Protein AF-A0A7S0FTL3-F1 (afdb_monomer)

Organism: NCBI:txid265543

Foldseek 3Di:
DQPDVLLVLLVLLVVLLVVLVVLLVVLVVLLVVLVVVLVVVVCVVPVPDPDDDDDDDDDDPPPLVVLLVVLVVLSVVLVVLSVVLSVLCCQLSNHQDPVRDGDRPDPPPDFDPDLVSLVVNLVSLQVSLVSLQVLLVVLVVVLPPVPPDDPDDDDPPPVVSSVVSSSSSSNSSSVSSNVSSCSSVVSSVVSVVCVVVSVVVRVD

Solvent-accessible surface area (backbone atoms only — not comparable to full-atom values): 11736 Å² total; per-residue (Å²): 131,81,90,45,71,62,56,52,52,10,39,51,49,52,48,52,48,50,52,52,51,51,43,53,52,52,42,48,49,54,47,51,54,53,48,55,60,48,53,58,58,47,55,75,68,56,75,77,66,96,80,80,80,91,82,88,83,89,75,80,63,63,67,59,50,51,51,50,51,51,49,52,52,51,53,52,50,51,50,52,52,51,51,52,47,49,52,50,48,39,72,74,50,28,45,49,45,98,85,72,49,77,47,64,97,59,91,81,77,78,76,72,78,41,74,64,59,51,50,52,50,42,51,50,31,44,50,50,18,50,53,28,40,52,50,17,51,53,42,51,53,65,62,61,68,82,68,65,82,73,89,71,90,84,88,71,88,75,55,62,60,62,52,52,50,50,51,50,41,35,48,42,50,18,54,43,21,47,51,48,19,53,53,36,38,52,48,29,51,51,52,57,75,46,41,68,60,56,48,59,66,62,75,110

Nearest PDB structures (foldseek):
  6z0c-assembly1_A  TM=4.509E-01  e=7.232E-02  Escherichia coli
  5vju-assembly1_A  TM=4.901E-01  e=3.606E-01  synthetic construct
  8d9o-assembly1_A  TM=5.079E-01  e=5.388E-01  sy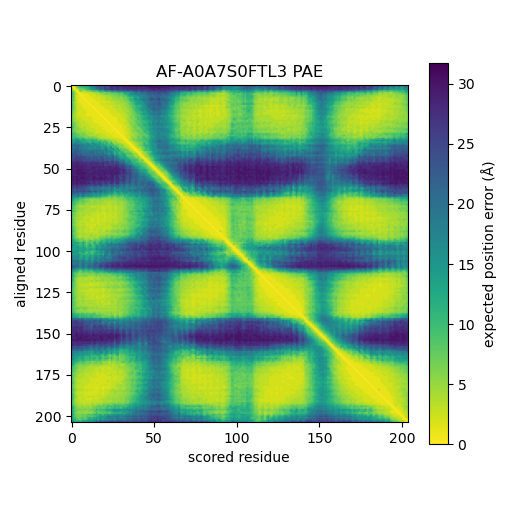nthetic construct
  8d9p-assembly1_A  TM=4.284E-01  e=6.586E-01  synthetic construct
  5krw-assembly1_A  TM=4.421E-01  e=1.399E+00  Salmonella enterica subsp. enterica serovar Typhimurium str. LT2

pLDDT: mean 71.45, std 18.59, range [37.12, 94.25]

Structure (mmCIF, N/CA/C/O backbone):
data_AF-A0A7S0FTL3-F1
#
_entry.id   AF-A0A7S0FTL3-F1
#
loop_
_atom_site.group_PDB
_atom_site.id
_atom_site.type_symbol
_atom_site.label_atom_id
_atom_site.label_alt_id
_atom_site.label_comp_id
_atom_site.label_asym_id
_atom_site.label_entity_id
_atom_site.label_seq_id
_atom_site.pdbx_PDB_ins_code
_atom_site.Cartn_x
_atom_site.Cartn_y
_atom_site.Cartn_z
_atom_site.occupancy
_atom_site.B_iso_or_equiv
_atom_site.auth_seq_id
_atom_site.auth_comp_id
_atom_site.auth_asym_id
_atom_site.auth_atom_id
_atom_site.pdbx_PDB_model_num
ATOM 1 N N . MET A 1 1 ? 1.448 -9.161 26.499 1.00 41.44 1 MET A N 1
ATOM 2 C CA . MET A 1 1 ? 0.193 -9.944 26.496 1.00 41.44 1 MET A CA 1
ATOM 3 C C . MET A 1 1 ? -0.922 -8.956 26.177 1.00 41.44 1 MET A C 1
ATOM 5 O O . MET A 1 1 ? -1.162 -8.071 26.985 1.00 41.44 1 MET A O 1
ATOM 9 N N . PHE A 1 2 ? -1.457 -8.970 24.951 1.00 46.28 2 PHE A N 1
ATOM 10 C CA . PHE A 1 2 ? -2.410 -7.957 24.471 1.00 46.28 2 PHE A CA 1
ATOM 11 C C . PHE A 1 2 ? -3.731 -8.090 25.234 1.00 46.28 2 PHE A C 1
ATOM 13 O O . PHE A 1 2 ? -4.490 -9.022 25.000 1.00 46.28 2 PHE A O 1
ATOM 20 N N . GLN A 1 3 ? -3.976 -7.199 26.193 1.00 53.81 3 GLN A N 1
ATOM 21 C CA . GLN A 1 3 ? -5.109 -7.318 27.117 1.00 53.81 3 GLN A CA 1
ATOM 22 C C . GLN A 1 3 ? -6.430 -6.762 26.533 1.00 53.81 3 GLN A C 1
ATOM 24 O O . GLN A 1 3 ? -7.472 -6.919 27.156 1.00 53.81 3 GLN A O 1
ATOM 29 N N . SER A 1 4 ? -6.416 -6.175 25.323 1.00 69.75 4 SER A N 1
ATOM 30 C CA . SER A 1 4 ? -7.612 -5.749 24.565 1.00 69.75 4 SER A CA 1
ATOM 31 C C . SER A 1 4 ? -7.443 -6.031 23.063 1.00 69.75 4 SER A C 1
ATOM 33 O O . SER A 1 4 ? -6.357 -5.851 22.503 1.00 69.75 4 SER A O 1
ATOM 35 N N . ARG A 1 5 ? -8.523 -6.466 22.396 1.00 73.62 5 ARG A N 1
ATOM 36 C CA . ARG A 1 5 ? -8.568 -6.791 20.953 1.00 73.62 5 ARG A CA 1
ATOM 37 C C . ARG A 1 5 ? -8.313 -5.563 20.075 1.00 73.62 5 ARG A C 1
ATOM 39 O O . ARG A 1 5 ? -7.697 -5.681 19.018 1.00 73.62 5 ARG A O 1
ATOM 46 N N . ARG A 1 6 ? -8.653 -4.367 20.565 1.00 73.12 6 ARG A N 1
ATOM 47 C CA . ARG A 1 6 ? -8.277 -3.090 19.936 1.00 73.12 6 ARG A CA 1
ATOM 48 C C . ARG A 1 6 ? -6.774 -2.930 19.802 1.00 73.12 6 ARG A C 1
ATOM 50 O O . ARG A 1 6 ? -6.307 -2.512 18.751 1.00 73.12 6 ARG A O 1
ATOM 57 N N . ALA A 1 7 ? -6.014 -3.317 20.825 1.00 73.06 7 ALA A N 1
ATOM 58 C CA . ALA A 1 7 ? -4.557 -3.252 20.771 1.00 73.06 7 ALA A CA 1
ATOM 59 C C . ALA A 1 7 ? -3.981 -4.225 19.727 1.00 73.06 7 ALA A C 1
ATOM 61 O O . ALA A 1 7 ? -2.982 -3.909 19.090 1.00 73.06 7 ALA A O 1
ATOM 62 N N . MET A 1 8 ? -4.626 -5.377 19.506 1.00 80.81 8 MET A N 1
ATOM 63 C CA . MET A 1 8 ? -4.237 -6.315 18.449 1.00 80.81 8 MET A CA 1
ATOM 64 C C . MET A 1 8 ? -4.507 -5.742 17.051 1.00 80.81 8 MET A C 1
ATOM 66 O O . MET A 1 8 ? -3.644 -5.835 16.183 1.00 80.81 8 MET A O 1
ATOM 70 N N . LEU A 1 9 ? -5.665 -5.109 16.832 1.00 83.12 9 LEU A N 1
ATOM 71 C CA . LEU A 1 9 ? -5.991 -4.487 15.544 1.00 83.12 9 LEU A CA 1
ATOM 72 C C . LEU A 1 9 ? -5.145 -3.245 15.265 1.00 83.12 9 LEU A C 1
ATOM 74 O O . LEU A 1 9 ? -4.675 -3.087 14.141 1.00 83.12 9 LEU A O 1
ATOM 78 N N . ALA A 1 10 ? -4.890 -2.419 16.278 1.00 82.06 10 ALA A N 1
ATOM 79 C CA . ALA A 1 10 ? -3.980 -1.282 16.194 1.00 82.06 10 ALA A CA 1
ATOM 80 C C . ALA A 1 10 ? -2.541 -1.731 15.896 1.00 82.06 10 ALA A C 1
ATOM 82 O O . ALA A 1 10 ? -1.864 -1.143 15.058 1.00 82.06 10 ALA A O 1
ATOM 83 N N . PHE A 1 11 ? -2.081 -2.819 16.522 1.00 82.81 11 PHE A N 1
ATOM 84 C CA . PHE A 1 11 ? -0.795 -3.432 16.193 1.00 82.81 11 PHE A CA 1
ATOM 85 C C . PHE A 1 11 ? -0.763 -3.957 14.752 1.00 82.81 11 PHE A C 1
ATOM 87 O O . PHE A 1 11 ? 0.186 -3.680 14.020 1.00 82.81 11 PHE A O 1
ATOM 94 N N . GLY A 1 12 ? -1.818 -4.657 14.321 1.00 85.69 12 GLY A N 1
ATOM 95 C CA . GLY A 1 12 ? -1.960 -5.115 12.939 1.00 85.69 12 GLY A CA 1
ATOM 96 C C . GLY A 1 12 ? -1.936 -3.955 11.941 1.00 85.69 12 GLY A C 1
ATOM 97 O O . GLY A 1 12 ? -1.270 -4.046 10.916 1.00 85.69 12 GLY A O 1
ATOM 98 N N . TRP A 1 13 ? -2.565 -2.828 12.278 1.00 89.00 13 TRP A N 1
ATOM 99 C CA . TRP A 1 13 ? -2.538 -1.622 11.458 1.00 89.00 13 TRP A CA 1
ATOM 100 C C . TRP A 1 13 ? -1.145 -0.995 11.353 1.00 89.00 13 TRP A C 1
ATOM 102 O O . TRP A 1 13 ? -0.694 -0.658 10.254 1.00 89.00 13 TRP A O 1
ATOM 112 N N . SER A 1 14 ? -0.434 -0.881 12.480 1.00 86.62 14 SER A N 1
ATOM 113 C CA . SER A 1 14 ? 0.963 -0.439 12.494 1.00 86.62 14 SER A CA 1
ATOM 114 C C . SER A 1 14 ? 1.838 -1.344 11.624 1.00 86.62 14 SER A C 1
ATOM 116 O O . SER A 1 14 ? 2.688 -0.851 10.886 1.00 86.62 14 SER A O 1
ATOM 118 N N . MET A 1 15 ? 1.612 -2.661 11.667 1.00 88.06 15 MET A N 1
ATOM 119 C CA . MET A 1 15 ? 2.344 -3.632 10.853 1.00 88.06 15 MET A CA 1
ATOM 120 C C . MET A 1 15 ? 2.041 -3.471 9.358 1.00 88.06 15 MET A C 1
ATOM 122 O O . MET A 1 15 ? 2.973 -3.415 8.563 1.00 88.06 15 MET A O 1
ATOM 126 N N . VAL A 1 16 ? 0.769 -3.331 8.972 1.00 91.06 16 VAL A N 1
ATOM 127 C CA . VAL A 1 16 ? 0.356 -3.064 7.580 1.00 91.06 16 VAL A CA 1
ATOM 128 C C . VAL A 1 16 ? 0.989 -1.775 7.058 1.00 91.06 16 VAL A C 1
ATOM 130 O O . VAL A 1 16 ? 1.551 -1.759 5.963 1.00 91.06 16 VAL A O 1
ATOM 133 N N . SER A 1 17 ? 0.960 -0.710 7.859 1.00 89.25 17 SER A N 1
ATOM 134 C CA . SER A 1 17 ? 1.549 0.585 7.498 1.00 89.25 17 SER A CA 1
ATOM 135 C C . SER A 1 17 ? 3.068 0.486 7.328 1.00 89.25 17 SER A C 1
ATOM 137 O O . SER A 1 17 ? 3.624 1.019 6.367 1.00 89.25 17 SER A O 1
ATOM 139 N N . LEU A 1 18 ? 3.744 -0.249 8.217 1.00 88.50 18 LEU A N 1
ATOM 140 C CA . LEU A 1 18 ? 5.183 -0.494 8.131 1.00 88.50 18 LEU A CA 1
ATOM 141 C C . LEU A 1 18 ? 5.549 -1.324 6.893 1.00 88.50 18 LEU A C 1
ATOM 143 O O . LEU A 1 18 ? 6.473 -0.964 6.169 1.00 88.50 18 LEU A O 1
ATOM 147 N N . LEU A 1 19 ? 4.817 -2.409 6.625 1.00 90.38 19 LEU A N 1
ATOM 148 C CA . LEU A 1 19 ? 5.022 -3.249 5.441 1.00 90.38 19 LEU A CA 1
ATOM 149 C C . LEU A 1 19 ? 4.799 -2.465 4.147 1.00 90.38 19 LEU A C 1
ATOM 151 O O . LEU A 1 19 ? 5.550 -2.634 3.193 1.00 90.38 19 LEU A O 1
ATOM 155 N N . THR A 1 20 ? 3.808 -1.574 4.135 1.00 91.06 20 THR A N 1
ATOM 156 C CA . THR A 1 20 ? 3.535 -0.677 3.007 1.00 91.06 20 THR A CA 1
ATOM 157 C C . THR A 1 20 ? 4.709 0.262 2.762 1.00 91.06 20 THR A C 1
ATOM 159 O O . THR A 1 20 ? 5.179 0.372 1.633 1.00 91.06 20 THR A O 1
ATOM 162 N N . LE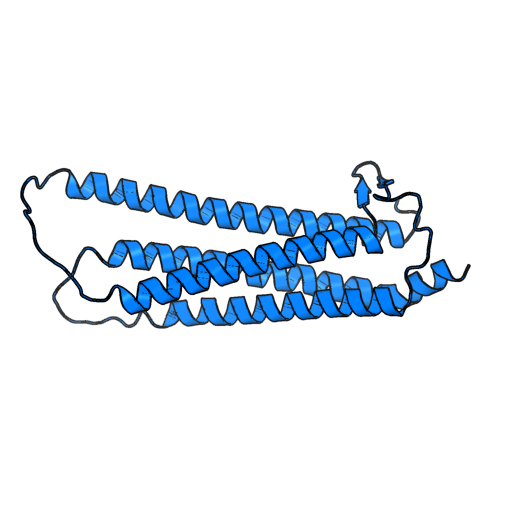U A 1 21 ? 5.247 0.881 3.817 1.00 89.75 21 LEU A N 1
ATOM 163 C CA . LEU A 1 21 ? 6.432 1.733 3.716 1.00 89.75 21 LEU A CA 1
ATOM 164 C C . LEU A 1 21 ? 7.633 0.954 3.168 1.00 89.75 21 LEU A C 1
ATOM 166 O O . LEU A 1 21 ? 8.292 1.423 2.243 1.00 89.75 21 LEU A O 1
ATOM 170 N N . ILE A 1 22 ? 7.893 -0.247 3.691 1.00 90.19 22 ILE A N 1
ATOM 171 C CA . ILE A 1 22 ? 8.985 -1.107 3.212 1.00 90.19 22 ILE A CA 1
ATOM 172 C C . ILE A 1 22 ? 8.780 -1.474 1.736 1.00 90.19 22 ILE A C 1
ATOM 174 O O . ILE A 1 22 ? 9.738 -1.440 0.967 1.00 90.19 22 ILE A O 1
ATOM 178 N N . ALA A 1 23 ? 7.552 -1.776 1.313 1.00 88.19 23 ALA A N 1
ATOM 179 C CA . ALA A 1 23 ? 7.237 -2.089 -0.080 1.00 88.19 23 ALA A CA 1
ATOM 180 C C . ALA A 1 23 ? 7.525 -0.902 -1.019 1.00 88.19 23 ALA A C 1
ATOM 182 O O . ALA A 1 23 ? 8.158 -1.080 -2.056 1.00 88.19 23 ALA A O 1
ATOM 183 N N . PHE A 1 24 ? 7.158 0.322 -0.625 1.00 87.62 24 PHE A N 1
ATOM 184 C CA . PHE A 1 24 ? 7.495 1.523 -1.399 1.00 87.62 24 PHE A CA 1
ATOM 185 C C . PHE A 1 24 ? 9.002 1.789 -1.446 1.00 87.62 24 PHE A C 1
ATOM 187 O O . PHE A 1 24 ? 9.533 2.098 -2.510 1.00 87.62 24 PHE A O 1
ATOM 194 N N . VAL A 1 25 ? 9.706 1.645 -0.319 1.00 88.38 25 VAL A N 1
ATOM 195 C CA . VAL A 1 25 ? 11.165 1.841 -0.268 1.00 88.38 25 VAL A CA 1
ATOM 196 C C . VAL A 1 25 ? 11.885 0.804 -1.126 1.00 88.38 25 VAL A C 1
ATOM 198 O O . VAL A 1 25 ? 12.770 1.161 -1.894 1.00 88.38 25 VAL A O 1
ATOM 201 N 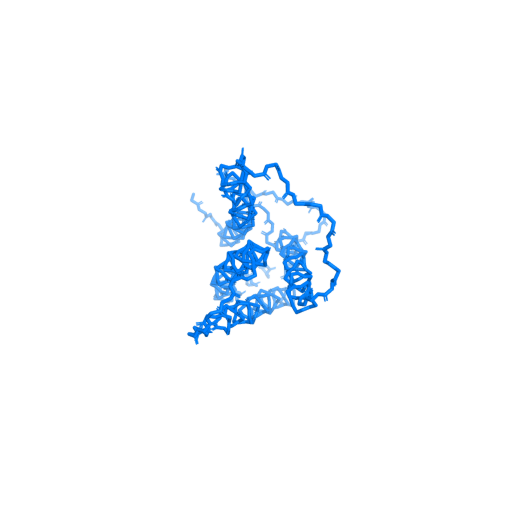N . THR A 1 26 ? 11.498 -0.468 -1.045 1.00 86.56 26 THR A N 1
ATOM 202 C CA . THR A 1 26 ? 12.101 -1.538 -1.857 1.00 86.56 26 THR A CA 1
ATOM 203 C C . THR A 1 26 ? 11.823 -1.353 -3.347 1.00 86.56 26 THR A C 1
ATOM 205 O O . THR A 1 26 ? 12.750 -1.482 -4.141 1.00 86.56 26 THR A O 1
ATOM 208 N N . ALA A 1 27 ? 10.603 -0.967 -3.734 1.00 81.69 27 ALA A N 1
ATOM 209 C CA . ALA A 1 27 ? 10.281 -0.637 -5.123 1.00 81.69 27 ALA A CA 1
ATOM 210 C C . ALA A 1 27 ? 11.085 0.573 -5.636 1.00 81.69 27 ALA A C 1
ATOM 212 O O . ALA A 1 27 ? 11.596 0.549 -6.758 1.00 81.69 27 ALA A O 1
ATOM 213 N N . ALA A 1 28 ? 11.255 1.608 -4.806 1.00 80.69 28 ALA A N 1
ATOM 214 C CA . ALA A 1 28 ? 12.065 2.775 -5.142 1.00 80.69 28 ALA A CA 1
ATOM 215 C C . ALA A 1 28 ? 13.549 2.414 -5.308 1.00 80.69 28 ALA A C 1
ATOM 217 O O . ALA A 1 28 ? 14.149 2.773 -6.316 1.00 80.69 28 ALA A O 1
ATOM 218 N N . LEU A 1 29 ? 14.125 1.657 -4.368 1.00 83.75 29 LEU A N 1
ATOM 219 C CA . LEU A 1 29 ? 15.516 1.200 -4.444 1.00 83.75 29 LEU A CA 1
ATOM 220 C C . LEU A 1 29 ? 15.759 0.318 -5.669 1.00 83.75 29 LEU A C 1
ATOM 222 O O . LEU A 1 29 ? 16.747 0.520 -6.364 1.00 83.75 29 LEU A O 1
ATOM 226 N N . PHE A 1 30 ? 14.847 -0.611 -5.966 1.00 80.69 30 PHE A N 1
ATOM 227 C CA . PHE A 1 30 ? 14.942 -1.456 -7.156 1.00 80.69 30 PHE A CA 1
ATOM 228 C C . PHE A 1 30 ? 14.932 -0.622 -8.443 1.00 80.69 30 PHE A C 1
ATOM 230 O O . PHE A 1 30 ? 15.714 -0.888 -9.349 1.00 80.69 30 PHE A O 1
ATOM 237 N N . THR A 1 31 ? 14.100 0.423 -8.490 1.00 72.38 31 THR A N 1
ATOM 238 C CA . THR A 1 31 ? 14.027 1.346 -9.632 1.00 72.38 31 THR A CA 1
ATOM 239 C C . THR A 1 31 ? 15.290 2.206 -9.768 1.00 72.38 31 THR A C 1
ATOM 241 O O . THR A 1 31 ? 15.714 2.494 -10.883 1.00 72.38 31 THR A O 1
ATOM 244 N N . ILE A 1 32 ? 15.907 2.625 -8.657 1.00 76.50 32 ILE A N 1
ATOM 245 C CA . ILE A 1 32 ? 17.158 3.405 -8.678 1.00 76.50 32 ILE A CA 1
ATOM 246 C C . ILE A 1 32 ? 18.328 2.524 -9.121 1.00 76.50 32 ILE A C 1
ATOM 248 O O . ILE A 1 32 ? 19.029 2.880 -10.060 1.00 76.50 32 ILE A O 1
ATOM 252 N N . GLN A 1 33 ? 18.494 1.346 -8.514 1.00 74.12 33 GLN A N 1
ATOM 253 C CA . GLN A 1 33 ? 19.571 0.415 -8.873 1.00 74.12 33 GLN A CA 1
ATOM 254 C C . GLN A 1 33 ? 19.486 -0.030 -10.331 1.00 74.12 33 GLN A C 1
ATOM 256 O O . GLN A 1 33 ? 20.510 -0.221 -10.979 1.00 74.12 33 GLN A O 1
ATOM 261 N N . SER A 1 34 ? 18.273 -0.183 -10.871 1.00 65.50 34 SER A N 1
ATOM 262 C CA . SER A 1 34 ? 18.117 -0.526 -12.282 1.00 65.50 34 SER A CA 1
ATOM 263 C C . SER A 1 34 ? 18.602 0.563 -13.237 1.00 65.50 34 SER A C 1
ATOM 265 O O . SER A 1 34 ? 18.957 0.208 -14.353 1.00 65.50 34 SER A O 1
ATOM 267 N N . LYS A 1 35 ? 18.630 1.835 -12.813 1.00 64.25 35 LYS A N 1
ATOM 268 C CA . LYS A 1 35 ? 19.173 2.943 -13.615 1.00 64.25 35 LYS A CA 1
ATOM 269 C C . LYS A 1 35 ? 20.696 2.946 -13.610 1.00 64.25 35 LYS A C 1
ATOM 271 O O . LYS A 1 35 ? 21.299 3.010 -14.668 1.00 64.25 35 LYS A O 1
ATOM 276 N N . GLU A 1 36 ? 21.307 2.791 -12.436 1.00 62.66 36 GLU A N 1
ATOM 277 C CA . GLU A 1 36 ? 22.774 2.755 -12.306 1.00 62.66 36 GLU A CA 1
ATOM 278 C C . GLU A 1 36 ? 23.379 1.577 -13.089 1.00 62.66 36 GLU A C 1
ATOM 280 O O . GLU A 1 36 ? 24.338 1.743 -13.831 1.00 62.66 36 GLU A O 1
ATOM 285 N N . LEU A 1 37 ? 22.756 0.393 -13.012 1.00 58.38 37 LEU A N 1
ATOM 286 C CA . LEU A 1 37 ? 23.173 -0.783 -13.790 1.00 58.38 37 LEU A CA 1
ATOM 287 C C . LEU A 1 37 ? 22.969 -0.631 -15.301 1.00 58.38 37 LEU A C 1
ATOM 289 O O . LEU A 1 37 ? 23.632 -1.331 -16.064 1.00 58.38 37 LEU A O 1
ATOM 293 N N . ALA A 1 38 ? 22.017 0.202 -15.731 1.00 56.34 38 ALA A N 1
ATOM 294 C CA . ALA A 1 38 ? 21.881 0.535 -17.139 1.00 56.34 38 ALA A CA 1
ATOM 295 C C . ALA A 1 38 ? 23.041 1.452 -17.543 1.00 56.34 38 ALA A C 1
ATOM 297 O O . ALA A 1 38 ? 23.807 1.072 -18.418 1.00 56.34 38 ALA A O 1
ATOM 298 N N . GLU A 1 39 ? 23.242 2.578 -16.854 1.00 55.62 39 GLU A N 1
ATOM 299 C CA . GLU A 1 39 ? 24.300 3.554 -17.163 1.00 55.62 39 GLU A CA 1
ATOM 300 C C . GLU A 1 39 ? 25.714 2.938 -17.198 1.00 55.62 39 GLU A C 1
ATOM 302 O O . GLU A 1 39 ? 26.435 3.157 -18.172 1.00 55.62 39 GLU A O 1
ATOM 307 N N . ASP A 1 40 ? 26.084 2.095 -16.225 1.00 53.94 40 ASP A N 1
ATOM 308 C CA . ASP A 1 40 ? 27.414 1.454 -16.181 1.00 53.94 40 ASP A CA 1
ATOM 309 C C . ASP A 1 40 ? 27.663 0.501 -17.369 1.00 53.94 40 ASP A C 1
ATOM 311 O O . ASP A 1 40 ? 28.777 0.422 -17.889 1.00 53.94 40 ASP A O 1
ATOM 315 N N . TYR A 1 41 ? 26.631 -0.212 -17.839 1.00 51.72 41 TYR A N 1
ATOM 316 C CA . TYR A 1 41 ? 26.745 -1.089 -19.013 1.00 51.72 41 TYR A CA 1
ATOM 317 C C . TYR A 1 41 ? 26.942 -0.288 -20.313 1.00 51.72 41 TYR A C 1
ATOM 319 O O . TYR A 1 41 ? 27.586 -0.769 -21.246 1.00 51.72 41 TYR A O 1
ATOM 327 N N . TYR A 1 42 ? 26.414 0.939 -20.378 1.00 50.81 42 TYR A N 1
ATOM 328 C CA . TYR A 1 42 ? 26.581 1.823 -21.535 1.00 50.81 42 TYR A CA 1
ATOM 329 C C . TYR A 1 42 ? 27.979 2.440 -21.604 1.00 50.81 42 TYR A C 1
ATOM 331 O O . TYR A 1 42 ? 28.564 2.474 -22.688 1.00 50.81 42 TYR A O 1
ATOM 339 N N . ASP A 1 43 ? 28.534 2.888 -20.476 1.00 50.44 43 ASP A N 1
ATOM 340 C CA . ASP A 1 43 ? 29.836 3.570 -20.450 1.00 50.44 43 ASP A CA 1
ATOM 341 C C . ASP A 1 43 ? 30.994 2.616 -20.823 1.00 50.44 43 ASP A C 1
ATOM 343 O O . ASP A 1 43 ? 31.937 3.001 -21.520 1.00 50.44 43 ASP A O 1
ATOM 347 N N . GLU A 1 44 ? 30.891 1.331 -20.457 1.00 47.25 44 GLU A N 1
ATOM 348 C CA . GLU A 1 44 ? 31.877 0.303 -20.829 1.00 47.25 44 GLU A CA 1
ATOM 349 C C . GLU A 1 44 ? 31.784 -0.115 -22.313 1.00 47.25 44 GLU A C 1
ATOM 351 O O . GLU A 1 44 ? 32.794 -0.496 -22.909 1.00 47.25 44 GLU A O 1
ATOM 356 N N . TYR A 1 45 ? 30.608 0.000 -22.944 1.00 45.25 45 TYR A N 1
ATOM 357 C CA . TYR A 1 45 ? 30.410 -0.357 -24.356 1.00 45.25 45 TYR A CA 1
ATOM 358 C C . TYR A 1 45 ? 30.728 0.799 -25.325 1.00 45.25 45 TYR A C 1
ATOM 360 O O . TYR A 1 45 ? 31.288 0.564 -26.396 1.00 45.25 45 TYR A O 1
ATOM 368 N N . TYR A 1 46 ? 30.431 2.051 -24.950 1.00 45.19 46 TYR A N 1
ATOM 369 C CA . TYR A 1 46 ? 30.605 3.238 -25.809 1.00 45.19 46 TYR A CA 1
ATOM 370 C C . TYR A 1 46 ? 31.924 3.997 -25.627 1.00 45.19 46 TYR A C 1
ATOM 372 O O . TYR A 1 46 ? 32.239 4.876 -26.432 1.00 45.19 46 TYR A O 1
ATOM 380 N N . GLY A 1 47 ? 32.746 3.647 -24.634 1.00 43.19 47 GLY A N 1
ATOM 381 C CA . GLY A 1 47 ? 34.047 4.282 -24.395 1.00 43.19 47 GLY A CA 1
ATOM 382 C C . GLY A 1 47 ? 35.089 4.131 -25.519 1.00 43.19 47 GLY A C 1
ATOM 383 O O . GLY A 1 47 ? 36.234 4.543 -25.327 1.00 43.19 47 GLY A O 1
ATOM 384 N N . ASN A 1 48 ? 34.736 3.552 -26.675 1.00 45.38 48 ASN A N 1
ATOM 385 C CA . ASN A 1 48 ? 35.672 3.257 -27.761 1.00 45.38 48 ASN A CA 1
ATOM 386 C C . ASN A 1 48 ? 35.323 3.850 -29.143 1.00 45.38 48 ASN A C 1
ATOM 388 O O . ASN A 1 48 ? 36.127 3.685 -30.056 1.00 45.38 48 ASN A O 1
ATOM 392 N N . ASP A 1 49 ? 34.211 4.576 -29.313 1.00 46.19 49 ASP A N 1
ATOM 393 C CA . ASP A 1 49 ? 33.871 5.212 -30.602 1.00 46.19 49 ASP A CA 1
ATOM 394 C C . ASP A 1 49 ? 33.623 6.723 -30.456 1.00 46.19 49 ASP A C 1
ATOM 396 O O . ASP A 1 49 ? 32.506 7.241 -30.453 1.00 46.19 49 ASP A O 1
ATOM 400 N N . GLN A 1 50 ? 34.728 7.468 -30.358 1.00 42.28 50 GLN A N 1
ATOM 401 C CA . GLN A 1 50 ? 34.762 8.898 -30.661 1.00 42.28 50 GLN A CA 1
ATOM 402 C C . GLN A 1 50 ? 34.580 9.082 -32.172 1.00 42.28 50 GLN A C 1
ATOM 404 O O . GLN A 1 50 ? 35.587 9.134 -32.867 1.00 42.28 50 GLN A O 1
ATOM 409 N N . ASN A 1 51 ? 33.343 9.127 -32.678 1.00 45.69 51 ASN A N 1
ATOM 410 C CA . ASN A 1 51 ? 32.927 9.842 -33.902 1.00 45.69 51 ASN A CA 1
ATOM 411 C C . ASN A 1 51 ? 31.485 9.456 -34.281 1.00 45.69 51 ASN A C 1
ATOM 413 O O . ASN A 1 51 ? 31.272 8.564 -35.098 1.00 45.69 51 ASN A O 1
ATOM 417 N N . ALA A 1 52 ? 30.487 10.163 -33.757 1.00 41.06 52 ALA A N 1
ATOM 418 C CA . ALA A 1 52 ? 29.156 10.172 -34.361 1.00 41.06 52 ALA A CA 1
ATOM 419 C C . ALA A 1 52 ? 28.508 11.542 -34.135 1.00 41.06 52 ALA A C 1
ATOM 421 O O . ALA A 1 52 ? 27.896 11.808 -33.103 1.00 41.06 52 ALA A O 1
ATOM 422 N N . GLU A 1 53 ? 28.741 12.433 -35.099 1.00 39.66 53 GLU A N 1
ATOM 423 C CA . GLU A 1 53 ? 28.059 13.717 -35.245 1.00 39.66 53 GLU A CA 1
ATOM 424 C C . GLU A 1 53 ? 26.562 13.518 -35.522 1.00 39.66 53 GLU A C 1
ATOM 426 O O . GLU A 1 53 ? 26.170 12.698 -36.352 1.00 39.66 53 GLU A O 1
ATOM 431 N N . ASP A 1 54 ? 25.758 14.339 -34.846 1.00 46.06 54 ASP A N 1
ATOM 432 C CA . ASP A 1 54 ? 24.573 15.032 -35.352 1.00 46.06 54 ASP A CA 1
ATOM 433 C C . ASP A 1 54 ? 23.761 14.340 -36.457 1.00 46.06 54 ASP A C 1
ATOM 435 O O . ASP A 1 54 ? 23.933 14.606 -37.646 1.00 46.06 54 ASP A O 1
ATOM 439 N N . ASN A 1 55 ? 22.778 13.541 -36.050 1.00 39.53 55 ASN A N 1
ATOM 440 C CA . ASN A 1 55 ? 21.412 13.523 -36.588 1.00 39.53 55 ASN A CA 1
ATOM 441 C C . ASN A 1 55 ? 20.654 12.386 -35.900 1.00 39.53 55 ASN A C 1
ATOM 443 O O . ASN A 1 55 ? 21.134 11.266 -35.902 1.00 39.53 55 ASN A O 1
ATOM 447 N N . TYR A 1 56 ? 19.486 12.661 -35.322 1.00 37.12 56 TYR A N 1
ATOM 448 C CA . TYR A 1 56 ? 18.228 11.974 -35.641 1.00 37.12 56 TYR A CA 1
ATOM 449 C C . TYR A 1 56 ? 17.145 12.420 -34.661 1.00 37.12 56 TYR A C 1
ATOM 451 O O . TYR A 1 56 ? 17.121 12.117 -33.472 1.00 37.12 56 TYR A O 1
ATOM 459 N N . GLN A 1 57 ? 16.250 13.219 -35.223 1.00 38.22 57 GLN A N 1
ATOM 460 C CA . GLN A 1 57 ? 15.042 13.731 -34.625 1.00 38.22 57 GLN A CA 1
ATOM 461 C C . GLN A 1 57 ? 13.911 12.771 -35.019 1.00 38.22 57 GLN A C 1
ATOM 463 O O . GLN A 1 57 ? 13.685 12.555 -36.206 1.00 38.22 57 GLN A O 1
ATOM 468 N N . ASN A 1 58 ? 13.151 12.310 -34.023 1.00 43.16 58 ASN A N 1
ATOM 469 C CA . ASN A 1 58 ? 11.745 11.913 -34.149 1.00 43.16 58 ASN A CA 1
ATOM 470 C C . ASN A 1 58 ? 11.438 10.540 -34.797 1.00 43.16 58 ASN A C 1
ATOM 472 O O . ASN A 1 58 ? 11.124 10.448 -35.981 1.00 43.16 58 ASN A O 1
ATOM 476 N N . GLY A 1 59 ? 11.378 9.501 -33.962 1.00 39.59 59 GLY A N 1
ATOM 477 C CA . GLY A 1 59 ? 10.718 8.215 -34.217 1.00 39.59 59 GLY A CA 1
ATOM 478 C C . GLY A 1 59 ? 10.442 7.530 -32.872 1.00 39.59 59 GLY A C 1
ATOM 479 O O . GLY A 1 59 ? 11.237 7.683 -31.963 1.00 39.59 59 GLY A O 1
ATOM 480 N N . SER A 1 60 ? 9.271 6.920 -32.690 1.00 40.00 60 SER A N 1
ATOM 481 C CA . SER A 1 60 ? 8.863 6.056 -31.555 1.00 40.00 60 SER A CA 1
ATOM 482 C C . SER A 1 60 ? 8.926 6.525 -30.085 1.00 40.00 60 SER A C 1
ATOM 484 O O . SER A 1 60 ? 8.466 5.805 -29.203 1.00 40.00 60 SER A O 1
ATOM 486 N N . SER A 1 61 ? 9.262 7.778 -29.761 1.00 44.31 61 SER A N 1
ATOM 487 C CA . SER A 1 61 ? 9.169 8.258 -28.360 1.00 44.31 61 SER A CA 1
ATOM 488 C C . SER A 1 61 ? 7.736 8.420 -27.810 1.00 44.31 61 SER A C 1
ATOM 490 O O . SER A 1 61 ? 7.556 8.738 -26.634 1.00 44.31 61 SER A O 1
ATOM 492 N N . ALA A 1 62 ? 6.687 8.276 -28.625 1.00 46.00 62 ALA A N 1
ATOM 493 C CA . ALA A 1 62 ? 5.320 8.584 -28.196 1.00 46.00 62 ALA A CA 1
ATOM 494 C C . ALA A 1 62 ? 4.708 7.490 -27.303 1.00 46.00 62 ALA A C 1
ATOM 496 O O . ALA A 1 62 ? 4.187 7.824 -26.241 1.00 46.00 62 ALA A O 1
ATOM 497 N N . ASP A 1 63 ? 4.806 6.209 -27.670 1.00 43.75 63 ASP A N 1
ATOM 498 C CA . ASP A 1 63 ? 4.140 5.126 -26.922 1.00 43.75 63 ASP A CA 1
ATOM 499 C C . ASP A 1 63 ? 4.871 4.798 -25.605 1.00 43.75 63 ASP A C 1
ATOM 501 O O . ASP A 1 63 ? 4.255 4.692 -24.535 1.00 43.75 63 ASP A O 1
ATOM 505 N N . VAL A 1 64 ? 6.209 4.781 -25.643 1.00 50.66 64 VAL A N 1
ATOM 506 C CA . VAL A 1 64 ? 7.059 4.577 -24.457 1.00 50.66 64 VAL A CA 1
ATOM 507 C C . VAL A 1 64 ? 6.965 5.769 -23.490 1.00 50.66 64 VAL A C 1
ATOM 509 O O . VAL A 1 64 ? 6.850 5.585 -22.272 1.00 50.66 64 VAL A O 1
ATOM 512 N N . SER A 1 65 ? 6.919 7.015 -23.992 1.00 51.22 65 SER A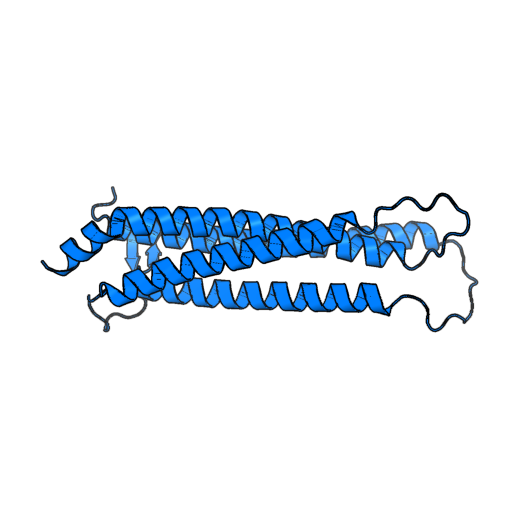 N 1
ATOM 513 C CA . SER A 1 65 ? 6.778 8.188 -23.110 1.00 51.22 65 SER A CA 1
ATOM 514 C C . SER A 1 65 ? 5.393 8.307 -22.473 1.00 51.22 65 SER A C 1
ATOM 516 O O . SER A 1 65 ? 5.288 8.765 -21.329 1.00 51.22 65 SER A O 1
ATOM 518 N N . VAL A 1 66 ? 4.329 7.880 -23.162 1.00 53.62 66 VAL A N 1
ATOM 519 C CA . VAL A 1 66 ? 2.965 7.875 -22.611 1.00 53.62 66 VAL A CA 1
ATOM 520 C C . VAL A 1 66 ? 2.841 6.823 -21.507 1.00 53.62 66 VAL A C 1
ATOM 522 O O . VAL A 1 66 ? 2.322 7.137 -20.430 1.00 53.62 66 VAL A O 1
ATOM 525 N N . THR A 1 67 ? 3.404 5.628 -21.709 1.00 66.88 67 THR A N 1
ATOM 526 C CA . THR A 1 67 ? 3.402 4.546 -20.708 1.00 66.88 67 THR A CA 1
ATOM 527 C C . THR A 1 67 ? 4.209 4.917 -19.462 1.00 66.88 67 THR A C 1
ATOM 529 O O . THR A 1 67 ? 3.726 4.751 -18.339 1.00 66.88 67 THR A O 1
ATOM 532 N N . SER A 1 68 ? 5.386 5.530 -19.632 1.00 69.31 68 SER A N 1
ATOM 533 C CA . SER A 1 68 ? 6.216 6.014 -18.518 1.00 69.31 68 SER A CA 1
ATOM 534 C C . SER A 1 68 ? 5.497 7.074 -17.666 1.00 69.31 68 SER A C 1
ATOM 536 O O . SER A 1 68 ? 5.459 6.984 -16.436 1.00 69.31 68 SER A O 1
ATOM 538 N N . ARG A 1 69 ? 4.823 8.047 -18.298 1.00 75.31 69 ARG A N 1
ATOM 539 C CA . ARG A 1 69 ? 4.059 9.085 -17.578 1.00 75.31 69 ARG A CA 1
ATOM 540 C C . ARG A 1 69 ? 2.852 8.516 -16.833 1.00 75.31 69 ARG A C 1
ATOM 542 O O . ARG A 1 69 ? 2.593 8.924 -15.700 1.00 75.31 69 ARG A O 1
ATOM 549 N N . ALA A 1 70 ? 2.131 7.574 -17.442 1.00 81.00 70 ALA A N 1
ATOM 550 C CA . ALA A 1 70 ? 0.987 6.911 -16.817 1.00 81.00 70 ALA A CA 1
ATOM 551 C C . ALA A 1 70 ? 1.404 6.052 -15.611 1.00 81.00 70 ALA A C 1
ATOM 553 O O . ALA A 1 70 ? 0.723 6.065 -14.580 1.00 81.00 70 ALA A O 1
ATOM 554 N N . LEU A 1 71 ? 2.546 5.363 -15.704 1.00 82.25 71 LEU A N 1
ATOM 555 C CA . LEU A 1 71 ? 3.140 4.602 -14.604 1.00 82.25 71 LEU A CA 1
ATOM 556 C C . LEU A 1 71 ? 3.495 5.516 -13.434 1.00 82.25 71 LEU A C 1
ATOM 558 O O . LEU A 1 71 ? 3.053 5.268 -12.312 1.00 82.25 71 LEU A O 1
ATOM 562 N N . VAL A 1 72 ? 4.230 6.604 -13.690 1.00 83.69 72 VAL A N 1
ATOM 563 C CA . VAL A 1 72 ? 4.631 7.559 -12.643 1.00 83.69 72 VAL A CA 1
ATOM 564 C C . VAL A 1 72 ? 3.407 8.185 -11.977 1.00 83.69 72 VAL A C 1
ATOM 566 O O . VAL A 1 72 ? 3.343 8.250 -10.749 1.00 83.69 72 VAL A O 1
ATOM 569 N N . PHE A 1 73 ? 2.408 8.596 -12.763 1.00 87.75 73 PHE A N 1
ATOM 570 C CA . PHE A 1 73 ? 1.159 9.137 -12.230 1.00 87.75 73 PHE A CA 1
ATOM 571 C C . PHE A 1 73 ? 0.440 8.123 -11.334 1.00 87.75 73 PHE A C 1
ATOM 573 O O . PHE A 1 73 ? 0.046 8.455 -10.215 1.00 87.75 73 PHE A O 1
ATOM 580 N N . THR A 1 74 ? 0.313 6.875 -11.788 1.00 88.75 74 THR A N 1
ATOM 581 C CA . THR A 1 74 ? -0.383 5.831 -11.028 1.00 88.75 74 THR A CA 1
ATOM 582 C C . THR A 1 74 ? 0.374 5.460 -9.755 1.00 88.75 74 THR A C 1
ATOM 584 O O . THR A 1 74 ? -0.242 5.297 -8.700 1.00 88.75 74 THR A O 1
ATOM 587 N N . ALA A 1 75 ? 1.705 5.388 -9.810 1.00 87.00 75 ALA A N 1
ATOM 588 C CA . ALA A 1 75 ? 2.545 5.126 -8.648 1.00 87.00 75 ALA A CA 1
ATOM 589 C C . ALA A 1 75 ? 2.441 6.245 -7.603 1.00 87.00 75 ALA A C 1
ATOM 591 O O . ALA A 1 75 ? 2.227 5.970 -6.419 1.00 87.00 75 ALA A O 1
ATOM 592 N N . LEU A 1 76 ? 2.504 7.505 -8.042 1.00 89.19 76 LEU A N 1
ATOM 593 C CA . LEU A 1 76 ? 2.356 8.671 -7.173 1.00 89.19 76 LEU A CA 1
ATOM 594 C C . LEU A 1 76 ? 0.957 8.735 -6.550 1.00 89.19 76 LEU A C 1
ATOM 596 O O . LEU A 1 76 ? 0.822 8.962 -5.348 1.00 89.19 76 LEU A O 1
ATOM 600 N N . TRP A 1 77 ? -0.086 8.462 -7.335 1.00 91.75 77 TRP A N 1
ATOM 601 C CA . TRP A 1 77 ? -1.456 8.408 -6.831 1.00 91.75 77 TRP A CA 1
ATOM 602 C C . TRP A 1 77 ? -1.650 7.283 -5.807 1.00 91.75 77 TRP A C 1
ATOM 604 O O . TRP A 1 77 ? -2.248 7.494 -4.752 1.00 91.75 77 TRP A O 1
ATOM 614 N N . THR A 1 78 ? -1.074 6.108 -6.067 1.00 90.44 78 THR A N 1
ATOM 615 C CA . THR A 1 78 ? -1.105 4.968 -5.138 1.00 90.44 78 THR A CA 1
ATOM 616 C C . THR A 1 78 ? -0.402 5.307 -3.822 1.00 90.44 78 THR A C 1
ATOM 618 O O . THR A 1 78 ? -0.918 4.974 -2.756 1.00 90.44 78 THR A O 1
ATOM 621 N N . ALA A 1 79 ? 0.725 6.025 -3.866 1.00 88.81 79 ALA A N 1
ATOM 622 C CA . ALA A 1 79 ? 1.432 6.489 -2.672 1.00 88.81 79 ALA A CA 1
ATOM 623 C C . ALA A 1 79 ? 0.604 7.492 -1.850 1.00 88.81 79 ALA A C 1
ATOM 625 O O . ALA A 1 79 ? 0.523 7.373 -0.626 1.00 88.81 79 ALA A O 1
ATOM 626 N N . ILE A 1 80 ? -0.065 8.445 -2.511 1.00 92.81 80 ILE A N 1
ATOM 627 C CA . ILE A 1 80 ? -0.958 9.407 -1.845 1.00 92.81 80 ILE A CA 1
ATOM 628 C C . ILE A 1 80 ? -2.120 8.679 -1.166 1.00 92.81 80 ILE A C 1
ATOM 630 O O . ILE A 1 80 ? -2.400 8.926 0.008 1.00 92.81 80 ILE A O 1
ATOM 634 N N . LEU A 1 81 ? -2.775 7.754 -1.873 1.00 91.94 81 LEU A N 1
ATOM 635 C CA . LEU A 1 81 ? -3.865 6.959 -1.308 1.00 91.94 81 LEU A CA 1
ATOM 636 C C . LEU A 1 81 ? -3.390 6.114 -0.121 1.00 91.94 81 LEU A C 1
ATOM 638 O O . LEU A 1 81 ? -4.070 6.081 0.902 1.00 91.94 81 LEU A O 1
ATOM 642 N N . ALA A 1 82 ? -2.211 5.494 -0.211 1.00 90.44 82 ALA A N 1
ATOM 643 C CA . ALA A 1 82 ? -1.627 4.736 0.892 1.00 90.44 82 ALA A CA 1
ATOM 644 C C . ALA A 1 82 ? -1.374 5.616 2.131 1.00 90.44 82 ALA A C 1
ATOM 646 O O . ALA A 1 82 ? -1.665 5.191 3.249 1.00 90.44 82 ALA A O 1
ATOM 647 N N . LEU A 1 83 ? -0.903 6.855 1.948 1.00 89.75 83 LEU A N 1
ATOM 648 C CA . LEU A 1 83 ? -0.684 7.815 3.037 1.00 89.75 83 LEU A CA 1
ATOM 649 C C . LEU A 1 83 ? -2.007 8.247 3.681 1.00 89.75 83 LEU A C 1
ATOM 651 O O . LEU A 1 83 ? -2.133 8.227 4.907 1.00 89.75 83 LEU A O 1
ATOM 655 N N . ILE A 1 84 ? -3.015 8.582 2.871 1.00 91.06 84 ILE A N 1
ATOM 656 C CA . ILE A 1 84 ? -4.358 8.915 3.368 1.00 91.06 84 ILE A CA 1
ATOM 657 C C . ILE A 1 84 ? -4.917 7.739 4.166 1.00 91.06 84 ILE A C 1
ATOM 659 O O . ILE A 1 84 ? -5.414 7.932 5.275 1.00 91.06 84 ILE A O 1
ATOM 663 N N . MET A 1 85 ? -4.787 6.519 3.640 1.00 90.38 85 MET A N 1
ATOM 664 C CA . MET A 1 85 ? -5.221 5.313 4.333 1.00 90.38 85 MET A CA 1
ATOM 665 C C . MET A 1 85 ? -4.489 5.155 5.661 1.00 90.38 85 MET A C 1
ATOM 667 O O . MET A 1 85 ? -5.173 5.031 6.675 1.00 90.38 85 MET A O 1
ATOM 671 N N . ALA A 1 86 ? -3.150 5.252 5.677 1.00 87.88 86 ALA A N 1
ATOM 672 C CA . ALA A 1 86 ? -2.311 5.223 6.881 1.00 87.88 86 ALA A CA 1
ATOM 673 C C . ALA A 1 86 ? -2.829 6.199 7.949 1.00 87.88 86 ALA A C 1
ATOM 675 O O . ALA A 1 86 ? -3.044 5.810 9.099 1.00 87.88 86 ALA A O 1
ATOM 676 N N . PHE A 1 87 ? -3.104 7.444 7.552 1.00 86.69 87 PHE A N 1
ATOM 677 C CA . PHE A 1 87 ? -3.634 8.478 8.436 1.00 86.69 87 PHE A CA 1
ATOM 678 C C . PHE A 1 87 ? -5.026 8.138 8.978 1.00 86.69 87 PHE A C 1
ATOM 680 O O . PHE A 1 87 ? -5.241 8.186 10.188 1.00 86.69 87 PHE A O 1
ATOM 687 N N . VAL A 1 88 ? -5.960 7.739 8.111 1.00 85.50 88 VAL A N 1
ATOM 688 C CA . VAL A 1 88 ? -7.326 7.373 8.514 1.00 85.50 88 VAL A CA 1
ATOM 689 C C . VAL A 1 88 ? -7.315 6.198 9.491 1.00 85.50 88 VAL A C 1
ATOM 691 O O . VAL A 1 88 ? -7.980 6.256 10.524 1.00 85.50 88 VAL A O 1
ATOM 694 N N . GLY A 1 89 ? -6.527 5.155 9.227 1.00 82.94 89 GLY A N 1
ATOM 695 C CA . GLY A 1 89 ? -6.436 4.026 10.150 1.00 82.94 89 GLY A CA 1
ATOM 696 C C . GLY A 1 89 ? -5.750 4.390 11.469 1.00 82.94 89 GLY A C 1
ATOM 697 O O . GLY A 1 89 ? -6.180 3.908 12.512 1.00 82.94 89 GLY A O 1
ATOM 698 N N . MET A 1 90 ? -4.780 5.316 11.474 1.00 82.44 90 MET A N 1
ATOM 699 C CA . MET A 1 90 ? -4.218 5.851 12.724 1.00 82.44 90 MET A CA 1
ATOM 700 C C . MET A 1 90 ? -5.263 6.618 13.545 1.00 82.44 90 MET A C 1
ATOM 702 O O . MET A 1 90 ? -5.253 6.537 14.770 1.00 82.44 90 MET A O 1
ATOM 706 N N . VAL A 1 91 ? -6.186 7.336 12.899 1.00 79.56 91 VAL A N 1
ATOM 707 C CA . VAL A 1 91 ? -7.273 8.052 13.589 1.00 79.56 91 VAL A CA 1
ATOM 708 C C . VAL A 1 91 ? -8.320 7.087 14.155 1.00 79.56 91 VAL A C 1
ATOM 710 O O . VAL A 1 91 ? -8.806 7.297 15.264 1.00 79.56 91 VAL A O 1
ATOM 713 N N . ILE A 1 92 ? -8.667 6.028 13.419 1.00 78.31 92 ILE A N 1
ATOM 714 C CA . ILE A 1 92 ? -9.727 5.082 13.808 1.00 78.31 92 ILE A CA 1
ATOM 715 C C . ILE A 1 92 ? -9.229 4.055 14.831 1.00 78.31 92 ILE A C 1
ATOM 717 O O . ILE A 1 92 ? -9.940 3.742 15.786 1.00 78.31 92 ILE A O 1
ATOM 721 N N . LEU A 1 93 ? -8.023 3.521 14.632 1.00 76.75 93 LEU A N 1
ATOM 722 C CA . LEU A 1 93 ? -7.468 2.412 15.412 1.00 76.75 93 LEU A CA 1
ATOM 723 C C . LEU A 1 93 ? -6.333 2.827 16.351 1.00 76.75 93 LEU A C 1
ATOM 725 O O . LEU A 1 93 ? -5.919 2.013 17.169 1.00 76.75 93 LEU A O 1
ATOM 729 N N . GLY A 1 94 ? -5.825 4.058 16.258 1.00 70.75 94 GLY A N 1
ATOM 730 C CA . GLY A 1 94 ? -4.690 4.529 17.052 1.00 70.75 94 GLY A CA 1
ATOM 731 C C . GLY A 1 94 ? -3.344 3.928 16.640 1.00 70.75 94 GLY A C 1
ATOM 732 O O . GLY A 1 94 ? -3.239 3.131 15.707 1.00 70.75 94 GLY A O 1
ATOM 733 N N . ILE A 1 95 ? -2.287 4.319 17.359 1.00 68.25 95 ILE A N 1
ATOM 734 C CA . ILE A 1 95 ? -0.936 3.779 17.182 1.00 68.25 95 ILE A CA 1
ATOM 735 C C . ILE A 1 95 ? -0.569 2.979 18.428 1.00 68.25 95 ILE A C 1
ATOM 737 O O . ILE A 1 95 ? -0.624 3.474 19.555 1.00 68.25 95 ILE A O 1
ATOM 741 N N . THR A 1 96 ? -0.135 1.738 18.228 1.00 65.75 96 THR A N 1
ATOM 742 C CA . THR A 1 96 ? 0.476 0.940 19.299 1.00 65.75 96 THR A CA 1
ATOM 743 C C . THR A 1 96 ? 1.992 1.015 19.180 1.00 65.75 96 THR A C 1
ATOM 745 O O . THR A 1 96 ? 2.541 0.709 18.120 1.00 65.75 96 THR A O 1
ATOM 748 N N . SER A 1 97 ? 2.680 1.429 20.249 1.00 57.22 97 SER A N 1
ATOM 749 C CA . SER A 1 97 ? 4.144 1.412 20.280 1.00 57.22 97 SER A CA 1
ATOM 750 C C . SER A 1 97 ? 4.681 -0.025 20.397 1.00 57.22 97 SER A C 1
ATOM 752 O O . SER A 1 97 ? 4.005 -0.895 20.956 1.00 57.22 97 SER A O 1
ATOM 754 N N . PRO A 1 98 ? 5.940 -0.285 19.989 1.00 53.19 98 PRO A N 1
ATOM 755 C CA . PRO A 1 98 ? 6.600 -1.584 20.180 1.00 53.19 98 PRO A CA 1
ATOM 756 C C . PRO A 1 98 ? 6.707 -2.010 21.653 1.00 53.19 98 PRO A C 1
ATOM 758 O O . PRO A 1 98 ? 6.871 -3.184 21.964 1.00 53.19 98 PRO A O 1
ATOM 761 N N . THR A 1 99 ? 6.594 -1.052 22.576 1.00 59.19 99 THR A N 1
ATOM 762 C CA . THR A 1 99 ? 6.588 -1.272 24.028 1.00 59.19 99 THR A CA 1
ATOM 763 C C . THR A 1 99 ? 5.203 -1.623 24.583 1.00 59.19 99 THR A C 1
ATOM 765 O O . THR A 1 99 ? 5.040 -1.726 25.797 1.00 59.19 99 THR A O 1
ATOM 768 N N . GLY A 1 100 ? 4.199 -1.804 23.717 1.00 52.62 100 GLY A N 1
ATOM 769 C CA . GLY A 1 100 ? 2.830 -2.156 24.096 1.00 52.62 100 GLY A CA 1
ATOM 770 C C . GLY A 1 100 ? 2.032 -1.001 24.704 1.00 52.62 100 GLY A C 1
ATOM 771 O O . GLY A 1 100 ? 0.944 -1.228 25.230 1.00 52.62 100 GLY A O 1
ATOM 772 N N . LYS A 1 101 ? 2.551 0.232 24.647 1.00 58.03 101 LYS A N 1
ATOM 773 C CA . LYS A 1 101 ? 1.836 1.430 25.094 1.00 58.03 101 LYS A CA 1
ATOM 774 C C . LYS A 1 101 ? 1.010 1.973 23.933 1.00 58.03 101 LYS A C 1
ATOM 776 O O . LYS A 1 101 ? 1.520 2.195 22.836 1.00 58.03 101 LYS A O 1
ATOM 781 N N . TYR A 1 102 ? -0.277 2.169 24.179 1.00 59.31 102 TYR A N 1
ATOM 782 C CA . TYR A 1 102 ? -1.188 2.749 23.205 1.00 59.31 102 TYR A CA 1
ATOM 783 C C . TYR A 1 102 ? -1.038 4.273 23.232 1.00 59.31 102 TYR A C 1
ATOM 785 O O . TYR A 1 102 ? -1.222 4.889 24.284 1.00 59.31 102 TYR A O 1
ATOM 793 N N . TYR A 1 103 ? -0.713 4.883 22.094 1.00 59.84 103 TYR A N 1
ATOM 794 C CA . TYR A 1 103 ? -0.627 6.334 21.949 1.00 59.84 103 TYR A CA 1
ATOM 795 C C . TYR A 1 103 ? -1.712 6.815 20.983 1.00 59.84 103 TYR A C 1
ATOM 797 O O . TYR A 1 103 ? -1.794 6.381 19.834 1.00 59.84 103 TYR A O 1
ATOM 805 N N . TRP A 1 104 ? -2.560 7.724 21.464 1.00 57.16 104 TRP A N 1
ATOM 806 C CA . TRP A 1 104 ? -3.510 8.458 20.633 1.00 57.16 104 TRP A CA 1
ATOM 807 C C . TRP A 1 104 ? -2.841 9.730 20.120 1.00 57.16 104 TRP A C 1
ATOM 809 O O . TRP A 1 104 ? -2.317 10.510 20.913 1.00 57.16 104 TRP A O 1
ATOM 819 N N . CYS A 1 105 ? -2.902 9.973 18.809 1.00 53.97 105 CYS A N 1
ATOM 820 C CA . CYS A 1 105 ? -2.412 11.225 18.228 1.00 53.97 105 CYS A CA 1
ATOM 821 C C . CYS A 1 105 ? -3.218 12.451 18.697 1.00 53.97 105 CYS A C 1
ATOM 823 O O . CYS A 1 105 ? -2.689 13.557 18.679 1.00 53.97 105 CYS A O 1
ATOM 825 N N . PHE A 1 106 ? -4.462 12.263 19.163 1.00 54.38 106 PHE A N 1
ATOM 826 C CA . PHE A 1 106 ? -5.302 13.335 19.698 1.00 54.38 106 PHE A CA 1
ATOM 827 C C . PHE A 1 106 ? -6.004 12.904 20.998 1.00 54.38 106 PHE A C 1
ATOM 829 O O . PHE A 1 106 ? -6.898 12.060 20.951 1.00 54.38 106 PHE A O 1
ATOM 836 N N . PRO A 1 107 ? -5.660 13.492 22.158 1.00 49.44 107 PRO A N 1
ATOM 837 C CA . PRO A 1 107 ? -6.264 13.140 23.447 1.00 49.44 107 PRO A CA 1
ATOM 838 C C . PRO A 1 107 ? -7.708 13.656 23.646 1.00 49.44 107 PRO A C 1
ATOM 840 O O . PRO A 1 107 ? -8.321 13.339 24.660 1.00 49.44 107 PRO A O 1
ATOM 843 N N . GLY A 1 108 ? -8.262 14.445 22.712 1.00 47.72 108 GLY A N 1
ATOM 844 C CA . GLY A 1 108 ? -9.568 15.114 22.858 1.00 47.72 108 GLY A CA 1
ATOM 845 C C . GLY A 1 108 ? -10.756 14.507 22.092 1.00 47.72 108 GLY A C 1
ATOM 846 O O . GLY A 1 108 ? -11.890 14.898 22.350 1.00 47.72 108 GLY A O 1
ATOM 847 N N . ALA A 1 109 ? -10.540 13.561 21.171 1.00 46.84 109 ALA A N 1
ATOM 848 C CA . ALA A 1 109 ? -11.604 12.933 20.372 1.00 46.84 109 ALA A CA 1
ATOM 849 C C . ALA A 1 109 ? -11.898 11.525 20.909 1.00 46.84 109 ALA A C 1
ATOM 851 O O . ALA A 1 109 ? -11.513 10.502 20.348 1.00 46.84 109 ALA A O 1
ATOM 852 N N . VAL A 1 110 ? -12.508 11.506 22.087 1.00 48.38 110 VAL A N 1
ATOM 853 C CA . VAL A 1 110 ? -12.638 10.335 22.950 1.00 48.38 110 VAL A CA 1
ATOM 854 C C . VAL A 1 110 ? -13.785 9.427 22.465 1.00 48.38 110 VAL A C 1
ATOM 856 O O . VAL A 1 110 ? -14.956 9.792 22.501 1.00 48.38 110 VAL A O 1
ATOM 859 N N . HIS A 1 111 ? -13.423 8.207 22.057 1.00 51.62 111 HIS A N 1
ATOM 860 C CA . HIS A 1 111 ? -14.200 6.966 22.224 1.00 51.62 111 HIS A CA 1
ATOM 861 C C . HIS A 1 111 ? -15.393 6.582 21.335 1.00 51.62 111 HIS A C 1
ATOM 863 O O . HIS A 1 111 ? -16.049 5.594 21.658 1.00 51.62 111 HIS A O 1
ATOM 869 N N . ARG A 1 112 ? -15.683 7.218 20.196 1.00 56.75 112 ARG A N 1
ATOM 870 C CA . ARG A 1 112 ? -16.743 6.685 19.310 1.00 56.75 112 ARG A CA 1
ATOM 871 C C . ARG A 1 112 ? -16.227 6.285 17.940 1.00 56.75 112 ARG A C 1
ATOM 873 O O . ARG A 1 112 ? -16.490 6.960 16.951 1.00 56.75 112 ARG A O 1
ATOM 880 N N . THR A 1 113 ? -15.572 5.122 17.867 1.00 65.44 113 THR A N 1
ATOM 881 C CA . THR A 1 113 ? -15.616 4.343 16.621 1.00 65.44 113 THR A CA 1
ATOM 882 C C . THR A 1 113 ? -17.069 3.927 16.403 1.00 65.44 113 THR A C 1
ATOM 884 O O . THR A 1 113 ? -17.586 2.990 17.006 1.00 65.44 113 THR A O 1
ATOM 887 N N . THR A 1 114 ? -17.770 4.723 15.601 1.00 77.81 114 THR A N 1
ATOM 888 C CA . THR A 1 114 ? -19.147 4.446 15.195 1.00 77.81 114 THR A CA 1
ATOM 889 C C . THR A 1 114 ? -19.170 3.259 14.224 1.00 77.81 114 THR A C 1
ATOM 891 O O 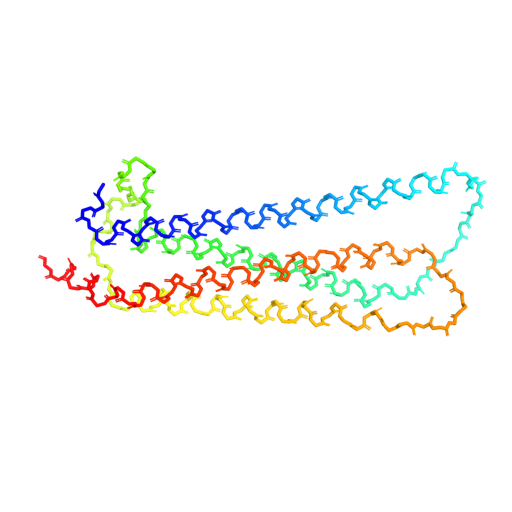. THR A 1 114 ? -18.213 3.094 13.453 1.00 77.81 114 THR A O 1
ATOM 894 N N . PRO A 1 115 ? -20.265 2.477 14.184 1.00 81.19 115 PRO A N 1
ATOM 895 C CA . PRO A 1 115 ? -20.465 1.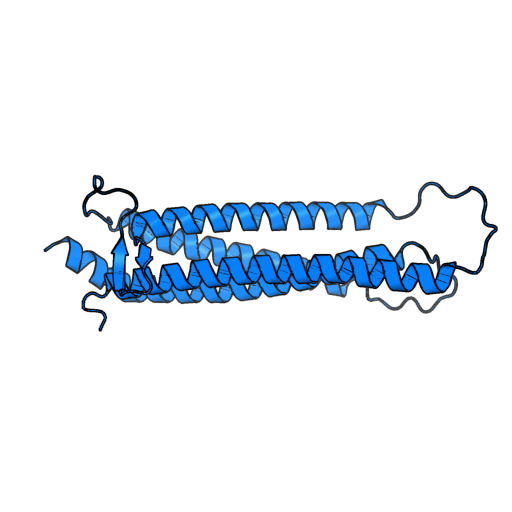443 13.165 1.00 81.19 115 PRO A CA 1
ATOM 896 C C . PRO A 1 115 ? -20.255 1.984 11.751 1.00 81.19 115 PRO A C 1
ATOM 898 O O . PRO A 1 115 ? -19.638 1.329 10.916 1.00 81.19 115 PRO A O 1
ATOM 901 N N . LEU A 1 116 ? -20.687 3.228 11.520 1.00 84.31 116 LEU A N 1
ATOM 902 C CA . LEU A 1 116 ? -20.515 3.915 10.249 1.00 84.31 116 LEU A CA 1
ATOM 903 C C . LEU A 1 116 ? -19.032 4.132 9.917 1.00 84.31 116 LEU A C 1
ATOM 905 O O . LEU A 1 116 ? -18.595 3.722 8.850 1.00 84.31 116 LEU A O 1
ATOM 909 N N . SER A 1 117 ? -18.244 4.703 10.839 1.00 84.81 117 SER A N 1
ATOM 910 C CA . SER A 1 117 ? -16.804 4.933 10.624 1.00 84.81 117 SER A CA 1
ATOM 911 C C . SER A 1 117 ? -16.011 3.640 10.416 1.00 84.81 117 SER A C 1
ATOM 913 O O . SER A 1 117 ? -15.101 3.596 9.587 1.00 84.81 117 SER A O 1
ATOM 915 N N . LEU A 1 118 ? -16.366 2.575 11.145 1.00 85.06 118 LEU A N 1
ATOM 916 C CA . LEU A 1 118 ? -15.721 1.272 11.011 1.00 85.06 118 LEU A CA 1
ATOM 917 C C . LEU A 1 118 ? -16.066 0.635 9.658 1.00 85.06 118 LEU A C 1
ATOM 919 O O . LEU A 1 118 ? -15.175 0.170 8.952 1.00 85.06 118 LEU A O 1
ATOM 923 N N . GLY A 1 119 ? -17.340 0.686 9.260 1.00 88.31 119 GLY A N 1
ATOM 924 C CA . GLY A 1 119 ? -17.798 0.216 7.955 1.00 88.31 119 GLY A CA 1
ATOM 925 C C . GLY A 1 119 ? -17.147 0.975 6.799 1.00 88.31 119 GLY A C 1
ATOM 926 O O . GLY A 1 119 ? -16.662 0.350 5.858 1.00 88.31 119 GLY A O 1
ATOM 927 N N . THR A 1 120 ? -17.048 2.308 6.885 1.00 90.50 120 THR A N 1
ATOM 928 C CA . THR A 1 120 ? -16.363 3.116 5.860 1.00 90.50 120 THR A CA 1
ATOM 929 C C . THR A 1 120 ? -14.878 2.791 5.764 1.00 90.50 120 THR A C 1
ATOM 931 O O . THR A 1 120 ? -14.336 2.791 4.665 1.00 90.50 120 THR A O 1
ATOM 934 N N . PHE A 1 121 ? -14.228 2.475 6.888 1.00 90.00 121 PHE A N 1
ATOM 935 C CA . PHE A 1 121 ? -12.822 2.080 6.906 1.00 90.00 121 PHE A CA 1
ATOM 936 C C . PHE A 1 121 ? -12.600 0.704 6.277 1.00 90.00 121 PHE A C 1
ATOM 938 O O . PHE A 1 121 ? -11.732 0.546 5.428 1.00 90.00 121 PHE A O 1
ATOM 945 N N . ILE A 1 122 ? -13.420 -0.290 6.626 1.00 91.25 122 ILE A N 1
ATOM 946 C CA . ILE A 1 122 ? -13.360 -1.615 5.991 1.00 91.25 122 ILE A CA 1
ATOM 947 C C . ILE A 1 122 ? -13.611 -1.486 4.481 1.00 91.25 122 ILE A C 1
ATOM 949 O O . ILE A 1 122 ? -12.869 -2.045 3.674 1.00 91.25 122 ILE A O 1
ATOM 953 N N . GLY A 1 123 ? -14.618 -0.699 4.091 1.00 91.94 123 GLY A N 1
ATOM 954 C CA . GLY A 1 123 ? -14.930 -0.428 2.689 1.00 91.94 123 GLY A CA 1
ATOM 955 C C . GLY A 1 123 ? -13.784 0.254 1.940 1.00 91.94 123 GLY A C 1
ATOM 956 O O . GLY A 1 123 ? -13.471 -0.146 0.818 1.00 91.94 123 GLY A O 1
ATOM 957 N N . SER A 1 124 ? -13.113 1.234 2.554 1.00 92.94 124 SER A N 1
ATOM 958 C CA . SER A 1 124 ? -11.969 1.906 1.932 1.00 92.94 124 SER A CA 1
ATOM 959 C C . SER A 1 124 ? -10.748 0.993 1.806 1.00 92.94 124 SER A C 1
ATOM 961 O O . SER A 1 124 ? -10.072 1.049 0.781 1.00 92.94 124 SER A O 1
ATOM 963 N N . LEU A 1 125 ? -10.501 0.095 2.770 1.00 92.19 125 LEU A N 1
ATOM 964 C CA . LEU A 1 125 ? -9.457 -0.934 2.658 1.00 92.19 125 LEU A CA 1
ATOM 965 C C . LEU A 1 125 ? -9.721 -1.872 1.472 1.00 92.19 125 LEU A C 1
ATOM 967 O O . LEU A 1 125 ? -8.813 -2.128 0.681 1.00 92.19 125 LEU A O 1
ATOM 971 N N . PHE A 1 126 ? -10.963 -2.342 1.311 1.00 93.88 126 PHE A N 1
ATOM 972 C CA . PHE A 1 126 ? -11.338 -3.178 0.169 1.00 93.88 126 PHE A CA 1
ATOM 973 C C . PHE A 1 126 ? -11.239 -2.428 -1.157 1.00 93.88 126 PHE A C 1
ATOM 975 O O . PHE A 1 126 ? -10.728 -2.985 -2.125 1.00 93.88 126 PHE A O 1
ATOM 982 N N . MET A 1 127 ? -11.700 -1.177 -1.235 1.00 94.25 127 MET A N 1
ATOM 983 C CA . MET A 1 127 ? -11.544 -0.384 -2.458 1.00 94.25 127 MET A CA 1
ATOM 984 C C . MET A 1 127 ? -10.075 -0.166 -2.808 1.00 94.25 127 MET A C 1
ATOM 986 O O . MET A 1 127 ? -9.707 -0.341 -3.966 1.00 94.25 127 MET A O 1
ATOM 990 N N . PHE A 1 128 ? -9.232 0.160 -1.827 1.00 93.50 128 PHE A N 1
ATOM 991 C CA . PHE A 1 128 ? -7.799 0.326 -2.049 1.00 93.50 128 PHE A CA 1
ATOM 992 C C . PHE A 1 128 ? -7.163 -0.966 -2.570 1.00 93.50 128 PHE A C 1
ATOM 994 O O . PHE A 1 128 ? -6.491 -0.928 -3.596 1.00 93.50 128 PHE A O 1
ATOM 1001 N N . ALA A 1 129 ? -7.459 -2.110 -1.945 1.00 93.12 129 ALA A N 1
ATOM 1002 C CA . ALA A 1 129 ? -6.981 -3.412 -2.405 1.00 93.12 129 ALA A CA 1
ATOM 1003 C C . ALA A 1 129 ? -7.452 -3.740 -3.836 1.00 93.12 129 ALA A C 1
ATOM 1005 O O . ALA A 1 129 ? -6.679 -4.242 -4.646 1.00 93.12 129 ALA A O 1
ATOM 1006 N N . ASN A 1 130 ? -8.702 -3.422 -4.184 1.00 93.50 130 ASN A N 1
ATOM 1007 C CA . ASN A 1 130 ? -9.211 -3.628 -5.542 1.00 93.50 130 ASN A CA 1
ATOM 1008 C C . ASN A 1 130 ? -8.522 -2.713 -6.562 1.00 93.50 130 ASN A C 1
ATOM 1010 O O . ASN A 1 130 ? -8.165 -3.169 -7.644 1.00 93.50 130 ASN A O 1
ATOM 1014 N N . ILE A 1 131 ? -8.299 -1.439 -6.228 1.00 93.06 131 ILE A N 1
ATOM 1015 C CA . ILE A 1 131 ? -7.581 -0.502 -7.101 1.00 93.06 131 ILE A CA 1
ATOM 1016 C C . ILE A 1 131 ? -6.135 -0.961 -7.308 1.00 93.06 131 ILE A C 1
ATOM 1018 O O . ILE A 1 131 ? -5.662 -0.952 -8.443 1.00 93.06 131 ILE A O 1
ATOM 1022 N N . THR A 1 132 ? -5.440 -1.417 -6.259 1.00 91.50 132 THR A N 1
ATOM 1023 C CA . THR A 1 132 ? -4.083 -1.957 -6.412 1.00 91.50 132 THR A CA 1
ATOM 1024 C C . THR A 1 132 ? -4.079 -3.254 -7.215 1.00 91.50 132 THR A C 1
ATOM 1026 O O . THR A 1 132 ? -3.173 -3.450 -8.016 1.00 91.50 132 THR A O 1
ATOM 1029 N N . LEU A 1 133 ? -5.099 -4.108 -7.091 1.00 91.81 133 LEU A N 1
ATOM 1030 C CA . LEU A 1 133 ? -5.230 -5.304 -7.927 1.00 91.81 133 LEU A CA 1
ATOM 1031 C C . LEU A 1 133 ? -5.412 -4.937 -9.402 1.00 91.81 133 LEU A C 1
ATOM 1033 O O . LEU A 1 133 ? -4.726 -5.489 -10.257 1.00 91.81 133 LEU A O 1
ATOM 1037 N N . VAL A 1 134 ? -6.296 -3.984 -9.710 1.00 92.12 134 VAL A N 1
ATOM 1038 C CA . VAL A 1 134 ? -6.504 -3.510 -11.087 1.00 92.12 134 VAL A CA 1
ATOM 1039 C C . VAL A 1 134 ? -5.221 -2.895 -11.641 1.00 92.12 134 VAL A C 1
ATOM 1041 O O . VAL A 1 134 ? -4.841 -3.209 -12.765 1.00 92.12 134 VAL A O 1
ATOM 1044 N N . ALA A 1 135 ? -4.512 -2.084 -10.852 1.00 88.12 135 ALA A N 1
ATOM 1045 C CA . ALA A 1 135 ? -3.216 -1.541 -11.247 1.00 88.12 135 ALA A CA 1
ATOM 1046 C C . ALA A 1 135 ? -2.196 -2.660 -11.521 1.00 88.12 135 ALA A C 1
ATOM 1048 O O . ALA A 1 135 ? -1.522 -2.630 -12.547 1.00 88.12 135 ALA A O 1
ATOM 1049 N N . ALA A 1 136 ? -2.127 -3.682 -10.662 1.00 89.56 136 ALA A N 1
ATOM 1050 C CA . ALA A 1 136 ? -1.253 -4.832 -10.875 1.00 89.56 136 ALA A CA 1
ATOM 1051 C C . ALA A 1 136 ? -1.574 -5.572 -12.178 1.00 89.56 136 ALA A C 1
ATOM 1053 O O . ALA A 1 136 ? -0.654 -5.890 -12.922 1.00 89.56 136 ALA A O 1
ATOM 1054 N N . VAL A 1 137 ? -2.853 -5.821 -12.474 1.00 88.56 137 VAL A N 1
ATOM 1055 C CA . VAL A 1 137 ? -3.265 -6.497 -13.715 1.00 88.56 137 VAL A CA 1
ATOM 1056 C C . VAL A 1 137 ? -2.933 -5.645 -14.936 1.00 88.56 137 VAL A C 1
ATOM 1058 O O . VAL A 1 137 ? -2.360 -6.165 -15.885 1.00 88.56 137 VAL A O 1
ATOM 1061 N N . LEU A 1 138 ? -3.224 -4.341 -14.903 1.00 86.38 138 LEU A N 1
ATOM 1062 C CA . LEU A 1 138 ? -2.921 -3.435 -16.013 1.00 86.38 138 LEU A CA 1
ATOM 1063 C C . LEU A 1 138 ? -1.419 -3.418 -16.316 1.00 86.38 138 LEU A C 1
ATOM 1065 O O . LEU A 1 138 ? -1.017 -3.767 -17.421 1.00 86.38 138 LEU A O 1
ATOM 1069 N N . PHE A 1 139 ? -0.577 -3.092 -15.332 1.00 82.00 139 PHE A N 1
ATOM 1070 C CA . PHE A 1 139 ? 0.877 -3.038 -15.535 1.00 82.00 139 PHE A CA 1
ATOM 1071 C C . PHE A 1 139 ? 1.528 -4.420 -15.701 1.00 82.00 139 PHE A C 1
ATOM 1073 O O . PHE A 1 139 ? 2.625 -4.509 -16.243 1.00 82.00 139 PHE A O 1
ATOM 1080 N N . GLY A 1 140 ? 0.859 -5.495 -15.278 1.00 78.69 140 GLY A N 1
ATOM 1081 C CA . GLY A 1 140 ? 1.277 -6.872 -15.538 1.00 78.69 140 GLY A CA 1
ATOM 1082 C C . GLY A 1 140 ? 1.017 -7.314 -16.981 1.00 78.69 140 GLY A C 1
ATOM 1083 O O . GLY A 1 140 ? 1.866 -7.974 -17.574 1.00 78.69 140 GLY A O 1
ATOM 1084 N N . GLU A 1 141 ? -0.115 -6.919 -17.567 1.00 72.25 141 GLU A N 1
ATOM 1085 C CA . GLU A 1 141 ? -0.467 -7.202 -18.967 1.00 72.25 141 GLU A CA 1
ATOM 1086 C C . GLU A 1 141 ? 0.350 -6.359 -19.956 1.00 72.25 141 GLU A C 1
ATOM 1088 O O . GLU A 1 141 ? 0.795 -6.878 -20.981 1.00 72.25 141 GLU A O 1
ATOM 1093 N N . PHE A 1 142 ? 0.633 -5.087 -19.639 1.00 61.47 142 PHE A N 1
ATOM 1094 C CA . PHE A 1 142 ? 1.488 -4.239 -20.486 1.00 61.47 142 PHE A CA 1
ATOM 1095 C C . PHE A 1 142 ? 2.906 -4.807 -20.666 1.00 61.47 142 PHE A C 1
ATOM 1097 O O . PHE A 1 142 ? 3.536 -4.547 -21.682 1.00 61.47 142 PHE A O 1
ATOM 1104 N N . LYS A 1 143 ? 3.372 -5.668 -19.754 1.00 52.91 143 LYS A N 1
ATOM 1105 C CA . LYS A 1 143 ? 4.666 -6.356 -19.862 1.00 52.91 143 LYS A CA 1
ATOM 1106 C C . LYS A 1 143 ? 4.714 -7.434 -20.960 1.00 52.91 143 LYS A C 1
ATOM 1108 O O . LYS A 1 143 ? 5.793 -7.818 -21.400 1.00 52.91 143 LYS A O 1
ATOM 1113 N N . ILE A 1 144 ? 3.571 -7.979 -21.384 1.00 49.75 144 ILE A N 1
ATOM 1114 C CA . ILE A 1 144 ? 3.536 -9.155 -22.275 1.00 49.75 144 ILE A CA 1
ATOM 1115 C C . ILE A 1 144 ? 3.536 -8.751 -23.759 1.00 49.75 144 ILE A C 1
ATOM 1117 O O . ILE A 1 144 ? 3.944 -9.550 -24.603 1.00 49.75 144 ILE A O 1
ATOM 1121 N N . ARG A 1 145 ? 3.123 -7.523 -24.105 1.00 46.06 145 ARG A N 1
ATOM 1122 C CA . ARG A 1 145 ? 2.937 -7.125 -25.512 1.00 46.06 145 ARG A CA 1
ATOM 1123 C C . ARG A 1 145 ? 4.214 -6.763 -26.273 1.00 46.06 145 ARG A C 1
ATOM 1125 O O . ARG A 1 145 ? 4.265 -7.070 -27.462 1.00 46.06 145 ARG A O 1
ATOM 1132 N N . ASP A 1 146 ? 5.258 -6.281 -25.605 1.00 48.88 146 ASP A N 1
ATOM 1133 C CA . ASP A 1 146 ? 6.496 -5.857 -26.289 1.00 48.88 146 ASP A CA 1
ATOM 1134 C C . ASP A 1 146 ? 7.532 -6.986 -26.448 1.00 48.88 146 ASP A C 1
ATOM 1136 O O . ASP A 1 146 ? 8.594 -6.810 -27.031 1.00 48.88 146 ASP A O 1
ATOM 1140 N N . ARG A 1 147 ? 7.198 -8.210 -26.011 1.00 44.78 147 ARG A N 1
ATOM 1141 C CA . ARG A 1 147 ? 8.019 -9.419 -26.217 1.00 44.78 147 ARG A CA 1
ATOM 1142 C C . ARG A 1 147 ? 7.650 -10.225 -27.462 1.00 44.78 147 ARG A C 1
ATOM 1144 O O . ARG A 1 147 ? 7.981 -11.411 -27.548 1.00 44.78 147 ARG A O 1
ATOM 1151 N N . THR A 1 148 ? 6.962 -9.625 -28.431 1.00 40.28 148 THR A N 1
ATOM 1152 C CA . THR A 1 148 ? 6.746 -10.289 -29.723 1.00 40.28 148 THR A CA 1
ATOM 1153 C C . THR A 1 148 ? 8.016 -10.155 -30.555 1.00 40.28 148 THR A C 1
ATOM 1155 O O . THR A 1 148 ? 8.208 -9.173 -31.257 1.00 40.28 148 THR A O 1
ATOM 1158 N N . TYR A 1 149 ? 8.876 -11.167 -30.419 1.00 43.06 149 TYR A N 1
ATOM 1159 C CA . TYR A 1 149 ? 9.977 -11.534 -31.310 1.00 43.06 149 TYR A CA 1
ATOM 1160 C C . TYR A 1 149 ? 9.693 -11.116 -32.767 1.00 43.06 149 TYR A C 1
ATOM 1162 O O . TYR A 1 149 ? 8.953 -11.788 -33.488 1.00 43.06 149 TYR A O 1
ATOM 1170 N N . GLY A 1 150 ? 10.281 -9.997 -33.185 1.00 38.75 150 GLY A N 1
ATOM 1171 C CA . GLY A 1 150 ? 10.486 -9.664 -34.585 1.00 38.75 150 GLY A CA 1
ATOM 1172 C C . GLY A 1 150 ? 11.770 -10.337 -35.041 1.00 38.75 150 GLY A C 1
ATOM 1173 O O . GLY A 1 150 ? 12.860 -9.825 -34.818 1.00 38.75 150 GLY A O 1
ATOM 1174 N N . ASP A 1 151 ? 11.636 -11.519 -35.631 1.00 44.78 151 ASP A N 1
ATOM 1175 C CA . ASP A 1 151 ? 12.661 -12.106 -36.487 1.00 44.78 151 ASP A CA 1
ATOM 1176 C C . ASP A 1 151 ? 12.784 -11.194 -37.721 1.00 44.78 151 ASP A C 1
ATOM 1178 O O . ASP A 1 151 ? 11.895 -11.184 -38.575 1.00 44.78 151 ASP A O 1
ATOM 1182 N N . GLY A 1 152 ? 13.802 -10.331 -37.760 1.00 40.06 152 GLY A N 1
ATOM 1183 C CA . GLY A 1 152 ? 13.988 -9.398 -38.873 1.00 40.06 152 GLY A CA 1
ATOM 1184 C C . GLY A 1 152 ? 14.860 -8.190 -38.548 1.00 40.06 152 GLY A C 1
ATOM 1185 O O . GLY A 1 152 ? 14.348 -7.143 -38.185 1.00 40.06 152 GLY A O 1
ATOM 1186 N N . GLU A 1 153 ? 16.170 -8.383 -38.702 1.00 46.38 153 GLU A N 1
ATOM 1187 C CA . GLU A 1 153 ? 17.169 -7.433 -39.222 1.00 46.38 153 GLU A CA 1
ATOM 1188 C C . GLU A 1 153 ? 16.960 -5.917 -38.997 1.00 46.38 153 GLU A C 1
ATOM 1190 O O . GLU A 1 153 ? 16.141 -5.282 -39.656 1.00 46.38 153 GLU A O 1
ATOM 1195 N N . GLY A 1 154 ? 17.857 -5.321 -38.198 1.00 42.91 154 GLY A N 1
ATOM 1196 C CA . GLY A 1 154 ? 18.149 -3.879 -38.208 1.00 42.91 154 GLY A CA 1
ATOM 1197 C C . GLY A 1 154 ? 17.974 -3.211 -36.847 1.00 42.91 154 GLY A C 1
ATOM 1198 O O . GLY A 1 154 ? 17.001 -2.503 -36.634 1.00 42.91 154 GLY A O 1
ATOM 1199 N N . HIS A 1 155 ? 18.901 -3.457 -35.916 1.00 42.00 155 HIS A N 1
ATOM 1200 C CA . HIS A 1 155 ? 18.841 -2.915 -34.558 1.00 42.00 155 HIS A CA 1
ATOM 1201 C C . HIS A 1 155 ? 19.058 -1.392 -34.525 1.00 42.00 155 HIS A C 1
ATOM 1203 O O . HIS A 1 155 ? 20.126 -0.892 -34.871 1.00 42.00 155 HIS A O 1
ATOM 1209 N N . GLU A 1 156 ? 18.030 -0.681 -34.062 1.00 45.59 156 GLU A N 1
ATOM 1210 C CA . GLU A 1 156 ? 18.048 0.713 -33.618 1.00 45.59 156 GLU A CA 1
ATOM 1211 C C . GLU A 1 156 ? 18.422 0.729 -32.114 1.00 45.59 156 GLU A C 1
ATOM 1213 O O . GLU A 1 156 ? 17.636 0.353 -31.247 1.00 45.59 156 GLU A O 1
ATOM 1218 N N . GLU A 1 157 ? 19.677 1.072 -31.793 1.00 52.38 157 GLU A N 1
ATOM 1219 C CA . GLU A 1 157 ? 20.354 0.702 -30.526 1.00 52.38 157 GLU A CA 1
ATOM 1220 C C . GLU A 1 157 ? 20.183 1.698 -29.351 1.00 52.38 157 GLU A C 1
ATOM 1222 O O . GLU A 1 157 ? 20.782 1.525 -28.288 1.00 52.38 157 GLU A O 1
ATOM 1227 N N . GLY A 1 158 ? 19.322 2.713 -29.499 1.00 46.50 158 GLY A N 1
ATOM 1228 C CA . GLY A 1 158 ? 19.019 3.711 -28.455 1.00 46.50 158 GLY A CA 1
ATOM 1229 C C . GLY A 1 158 ? 17.729 3.470 -27.656 1.00 46.50 158 GLY A C 1
ATOM 1230 O O . GLY A 1 158 ? 17.590 3.985 -26.548 1.00 46.50 158 GLY A O 1
ATOM 1231 N N . GLU A 1 159 ? 16.785 2.682 -28.180 1.00 49.97 159 GLU A N 1
ATOM 1232 C CA . GLU A 1 159 ? 15.449 2.509 -27.577 1.00 49.97 159 GLU A CA 1
ATOM 1233 C C . GLU A 1 159 ? 15.392 1.359 -26.553 1.00 49.97 159 GLU A C 1
ATOM 1235 O O . GLU A 1 159 ? 14.621 1.407 -25.593 1.00 49.97 159 GLU A O 1
ATOM 1240 N N . GLY A 1 160 ? 16.300 0.381 -26.662 1.00 51.16 160 GLY A N 1
ATOM 1241 C CA . GLY A 1 160 ? 16.319 -0.803 -25.794 1.00 51.16 160 GLY A CA 1
ATOM 1242 C C . GLY A 1 160 ? 16.612 -0.521 -24.312 1.00 51.16 160 GLY A C 1
ATOM 1243 O O . GLY A 1 160 ? 16.092 -1.224 -23.444 1.00 51.16 160 GLY A O 1
ATOM 1244 N N . ALA A 1 161 ? 17.394 0.517 -23.987 1.00 52.56 161 ALA A N 1
ATOM 1245 C CA . ALA A 1 161 ? 17.641 0.921 -22.596 1.00 52.56 161 ALA A CA 1
ATOM 1246 C C . ALA A 1 161 ? 16.379 1.432 -21.913 1.00 52.56 161 ALA A C 1
ATOM 1248 O O . ALA A 1 161 ? 16.025 0.998 -20.815 1.00 52.56 161 ALA A O 1
ATOM 1249 N N . GLN A 1 162 ? 15.706 2.376 -22.571 1.00 56.66 162 GLN A N 1
ATOM 1250 C CA . GLN A 1 162 ? 14.568 3.075 -21.996 1.00 56.66 162 GLN A CA 1
ATOM 1251 C C . GLN A 1 162 ? 13.367 2.132 -21.854 1.00 56.66 162 GLN A C 1
ATOM 1253 O O . GLN A 1 162 ? 12.660 2.180 -20.845 1.00 56.66 162 GLN A O 1
ATOM 1258 N N . GLU A 1 163 ? 13.180 1.220 -22.808 1.00 61.12 163 GLU A N 1
ATOM 1259 C CA . GLU A 1 163 ? 12.184 0.151 -22.720 1.00 61.12 163 GLU A CA 1
ATOM 1260 C C . GLU A 1 163 ? 12.493 -0.830 -21.583 1.00 61.12 163 GLU A C 1
ATOM 1262 O O . GLU A 1 163 ? 11.605 -1.151 -20.789 1.00 61.12 163 GLU A O 1
ATOM 1267 N N . MET A 1 164 ? 13.759 -1.233 -21.415 1.00 62.47 164 MET A N 1
ATOM 1268 C CA . MET A 1 164 ? 14.160 -2.139 -20.335 1.00 62.47 164 MET A CA 1
ATOM 1269 C C . MET A 1 164 ? 13.984 -1.507 -18.940 1.00 62.47 164 MET A C 1
ATOM 1271 O O . MET A 1 164 ? 13.595 -2.197 -17.990 1.00 62.47 164 MET A O 1
ATOM 1275 N N . GLU A 1 165 ? 14.214 -0.198 -18.792 1.00 63.41 165 GLU A N 1
ATOM 1276 C CA . GLU A 1 165 ? 13.951 0.541 -17.548 1.00 63.41 165 GLU A CA 1
ATOM 1277 C C . GLU A 1 165 ? 12.451 0.641 -17.222 1.00 63.41 165 GLU A C 1
ATOM 1279 O O . GLU A 1 165 ? 12.028 0.427 -16.074 1.00 63.41 165 GLU A O 1
ATOM 1284 N N . VAL A 1 166 ? 11.619 0.942 -18.223 1.00 67.31 166 VAL A N 1
ATOM 1285 C CA . VAL A 1 166 ? 10.158 1.023 -18.064 1.00 67.31 166 VAL A CA 1
ATOM 1286 C C . VAL A 1 166 ? 9.564 -0.365 -17.775 1.00 67.31 166 VAL A C 1
ATOM 1288 O O . VAL A 1 166 ? 8.693 -0.501 -16.909 1.00 67.31 166 VAL A O 1
ATOM 1291 N N . GLU A 1 167 ? 10.082 -1.430 -18.390 1.00 71.12 167 GLU A N 1
ATOM 1292 C CA . GLU A 1 167 ? 9.661 -2.813 -18.121 1.00 71.12 167 GLU A CA 1
ATOM 1293 C C . GLU A 1 167 ? 10.017 -3.251 -16.686 1.00 71.12 167 GLU A C 1
ATOM 1295 O O . GLU A 1 167 ? 9.212 -3.868 -15.974 1.00 71.12 167 GLU A O 1
ATOM 1300 N N . ARG A 1 168 ? 11.218 -2.911 -16.206 1.00 73.31 168 ARG A N 1
ATOM 1301 C CA . ARG A 1 168 ? 11.648 -3.257 -14.840 1.00 73.31 168 ARG A CA 1
ATOM 1302 C C . ARG A 1 168 ? 10.863 -2.490 -13.780 1.00 73.31 168 ARG A C 1
ATOM 1304 O O . ARG A 1 168 ? 10.404 -3.099 -12.809 1.00 73.31 168 ARG A O 1
ATOM 1311 N N . SER A 1 169 ? 10.661 -1.188 -13.974 1.00 80.62 169 SER A N 1
ATOM 1312 C CA . SER A 1 169 ? 9.891 -0.350 -13.044 1.00 80.62 169 SER A CA 1
ATOM 1313 C C . SER A 1 169 ? 8.407 -0.733 -13.005 1.00 80.62 169 SER A C 1
ATOM 1315 O O . SER A 1 169 ? 7.834 -0.841 -11.918 1.00 80.62 169 SER A O 1
ATOM 1317 N N . SER A 1 170 ? 7.793 -1.047 -14.152 1.00 83.25 170 SER A N 1
ATOM 1318 C CA . SER A 1 170 ? 6.411 -1.554 -14.215 1.00 83.25 170 SER A CA 1
ATOM 1319 C C . SER A 1 170 ? 6.262 -2.915 -13.538 1.00 83.25 170 SER A C 1
ATOM 1321 O O . SER A 1 170 ? 5.305 -3.126 -12.790 1.00 83.25 170 SER A O 1
ATOM 1323 N N . THR A 1 171 ? 7.244 -3.810 -13.696 1.00 83.38 171 THR A N 1
ATOM 1324 C CA . THR A 1 171 ? 7.278 -5.103 -12.994 1.00 83.38 171 THR A CA 1
ATOM 1325 C C . THR A 1 171 ? 7.349 -4.918 -11.478 1.00 83.38 171 THR A C 1
ATOM 1327 O O . THR A 1 171 ? 6.581 -5.541 -10.743 1.00 83.38 171 THR A O 1
ATOM 1330 N N . ALA A 1 172 ? 8.255 -4.064 -10.995 1.00 85.38 172 ALA A N 1
ATOM 1331 C CA . ALA A 1 172 ? 8.403 -3.794 -9.567 1.00 85.38 172 ALA A CA 1
ATOM 1332 C C . ALA A 1 172 ? 7.127 -3.179 -8.974 1.00 85.38 172 ALA A C 1
ATOM 1334 O O . ALA A 1 172 ? 6.664 -3.605 -7.914 1.00 85.38 172 ALA A O 1
ATOM 1335 N N . PHE A 1 173 ? 6.517 -2.235 -9.696 1.00 86.62 173 PHE A N 1
ATOM 1336 C CA . PHE A 1 173 ? 5.246 -1.629 -9.316 1.00 86.62 173 PHE A CA 1
ATOM 1337 C C . PHE A 1 173 ? 4.103 -2.653 -9.286 1.00 86.62 173 PHE A C 1
ATOM 1339 O O . PHE A 1 173 ? 3.346 -2.697 -8.320 1.00 86.62 173 PHE A O 1
ATOM 1346 N N . CYS A 1 174 ? 4.016 -3.535 -10.286 1.00 89.44 174 CYS A N 1
ATOM 1347 C CA . CYS A 1 174 ? 3.036 -4.620 -10.331 1.00 89.44 174 CYS A CA 1
ATOM 1348 C C . CYS A 1 174 ? 3.156 -5.544 -9.107 1.00 89.44 174 CYS A C 1
ATOM 1350 O O . CYS A 1 174 ? 2.169 -5.769 -8.403 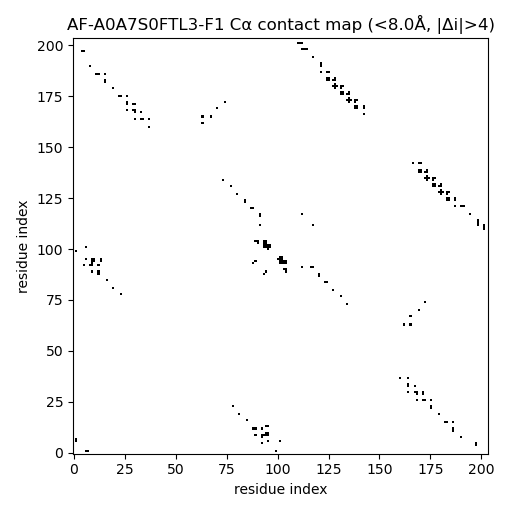1.00 89.44 174 CYS A O 1
ATOM 1352 N N . ILE A 1 175 ? 4.367 -6.021 -8.797 1.00 89.62 175 ILE A N 1
ATOM 1353 C CA . ILE A 1 175 ? 4.622 -6.887 -7.633 1.00 89.62 175 ILE A CA 1
ATOM 1354 C C . ILE A 1 175 ? 4.239 -6.171 -6.333 1.00 89.62 175 ILE A C 1
ATOM 1356 O O . ILE A 1 175 ? 3.570 -6.756 -5.478 1.00 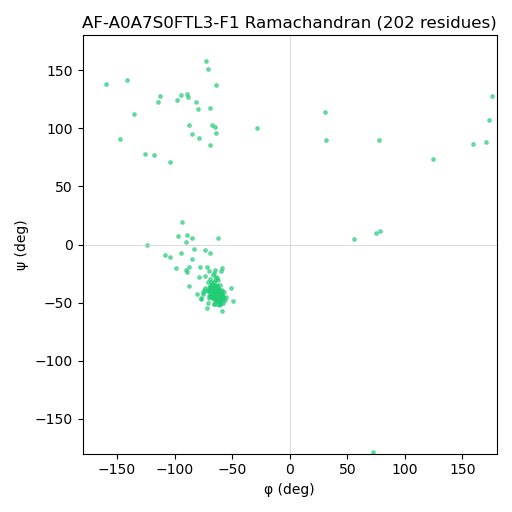89.62 175 ILE A O 1
ATOM 1360 N N . MET A 1 176 ? 4.611 -4.895 -6.197 1.00 91.94 176 MET A N 1
ATOM 1361 C CA . MET A 1 176 ? 4.228 -4.067 -5.054 1.00 91.94 176 MET A CA 1
ATOM 1362 C C . MET A 1 176 ? 2.702 -3.979 -4.924 1.00 91.94 176 MET A C 1
ATOM 1364 O O . MET A 1 176 ? 2.163 -4.206 -3.844 1.00 91.94 176 MET A O 1
ATOM 1368 N N . CYS A 1 177 ? 1.986 -3.713 -6.015 1.00 90.69 177 CYS A N 1
ATOM 1369 C CA . CYS A 1 177 ? 0.529 -3.641 -6.037 1.00 90.69 177 CYS A CA 1
ATOM 1370 C C . CYS A 1 177 ? -0.145 -4.972 -5.658 1.00 90.69 177 CYS A C 1
ATOM 1372 O O . CYS A 1 177 ? -1.116 -4.963 -4.896 1.00 90.69 177 CYS A O 1
ATOM 1374 N N . VAL A 1 178 ? 0.376 -6.118 -6.111 1.00 93.38 178 VAL A N 1
ATOM 1375 C CA . VAL A 1 178 ? -0.106 -7.444 -5.675 1.00 93.38 178 VAL A CA 1
ATOM 1376 C C . VAL A 1 178 ? 0.108 -7.626 -4.174 1.00 93.38 178 VA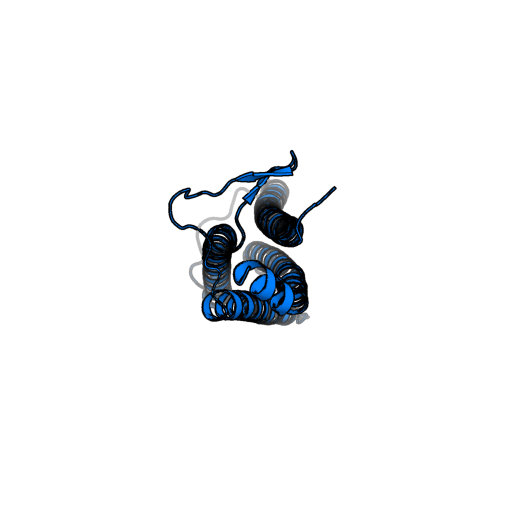L A C 1
ATOM 1378 O O . VAL A 1 178 ? -0.811 -8.020 -3.456 1.00 93.38 178 VAL A O 1
ATOM 1381 N N . PHE A 1 179 ? 1.301 -7.297 -3.678 1.00 93.00 179 PHE A N 1
ATOM 1382 C CA . PHE A 1 179 ? 1.615 -7.398 -2.257 1.00 93.00 179 PHE A CA 1
ATOM 1383 C C . PHE A 1 179 ? 0.694 -6.512 -1.404 1.00 93.00 179 PHE A C 1
ATOM 1385 O O . PHE A 1 179 ? 0.100 -6.994 -0.439 1.00 93.00 179 PHE A O 1
ATOM 1392 N N . LEU A 1 180 ? 0.501 -5.247 -1.792 1.00 91.56 180 LEU A N 1
ATOM 1393 C CA . LEU A 1 180 ? -0.411 -4.322 -1.113 1.00 91.56 180 LEU A CA 1
ATOM 1394 C C . LEU A 1 180 ? -1.848 -4.845 -1.119 1.00 91.56 180 LEU A C 1
ATOM 1396 O O . LEU A 1 180 ? -2.510 -4.805 -0.086 1.00 91.56 180 LEU A O 1
ATOM 1400 N N . THR A 1 181 ? -2.308 -5.409 -2.235 1.00 94.19 181 THR A N 1
ATOM 1401 C CA . THR A 1 181 ? -3.638 -6.029 -2.328 1.00 94.19 181 THR A CA 1
ATOM 1402 C C . THR A 1 181 ? -3.818 -7.121 -1.275 1.00 94.19 181 THR A C 1
ATOM 1404 O O . THR A 1 181 ? -4.824 -7.138 -0.567 1.00 94.19 181 THR A O 1
ATOM 1407 N N . LEU A 1 182 ? -2.837 -8.018 -1.133 1.00 94.19 182 LEU A N 1
ATOM 1408 C CA . LEU A 1 182 ? -2.894 -9.109 -0.159 1.00 94.19 182 LEU A CA 1
ATOM 1409 C C . LEU A 1 182 ? -2.853 -8.590 1.280 1.00 94.19 182 LEU A C 1
ATOM 1411 O O . LEU A 1 182 ? -3.635 -9.036 2.121 1.00 94.19 182 LEU A O 1
ATOM 1415 N N . VAL A 1 183 ? -1.975 -7.632 1.572 1.00 93.56 183 VAL A N 1
ATOM 1416 C CA . VAL A 1 183 ? -1.829 -7.059 2.916 1.00 93.56 183 VAL A CA 1
ATOM 1417 C C . VAL A 1 183 ? -3.090 -6.293 3.327 1.00 93.56 183 VAL A C 1
ATOM 1419 O O . VAL A 1 183 ? -3.655 -6.566 4.385 1.00 93.56 183 VAL A O 1
ATOM 1422 N N . TYR A 1 184 ? -3.580 -5.380 2.488 1.00 93.06 184 TYR A N 1
ATOM 1423 C CA . TYR A 1 184 ? -4.775 -4.590 2.791 1.00 93.06 184 TYR A CA 1
ATOM 1424 C C . TYR A 1 184 ? -6.051 -5.436 2.759 1.00 93.06 184 TYR A C 1
ATOM 1426 O O . TYR A 1 184 ? -6.914 -5.257 3.616 1.00 93.06 184 TYR A O 1
ATOM 1434 N N . GLY A 1 185 ? -6.161 -6.392 1.832 1.00 92.31 185 GLY A N 1
ATOM 1435 C CA . GLY A 1 185 ? -7.302 -7.304 1.743 1.00 92.31 185 GLY A CA 1
ATOM 1436 C C . GLY A 1 185 ? -7.390 -8.265 2.931 1.00 92.31 185 GLY A C 1
ATOM 1437 O O . GLY A 1 185 ? -8.456 -8.414 3.528 1.00 92.31 185 GLY A O 1
ATOM 1438 N N . SER A 1 186 ? -6.268 -8.874 3.335 1.00 92.62 186 SER A N 1
ATOM 1439 C CA . SER A 1 186 ? -6.229 -9.743 4.523 1.00 92.62 186 SER A CA 1
ATOM 1440 C C . SER A 1 186 ? -6.508 -8.966 5.808 1.00 92.62 186 SER A C 1
ATOM 1442 O O . SER A 1 186 ? -7.246 -9.443 6.673 1.00 92.62 186 SER A O 1
ATOM 1444 N N . TYR A 1 187 ? -5.993 -7.739 5.916 1.00 92.62 187 TYR A N 1
ATOM 1445 C CA . TYR A 1 187 ? -6.289 -6.872 7.046 1.00 92.62 187 TYR A CA 1
ATOM 1446 C C . TYR A 1 187 ? -7.764 -6.447 7.083 1.00 92.62 187 TYR A C 1
ATOM 1448 O O . TYR A 1 187 ? -8.381 -6.497 8.144 1.00 92.62 187 TYR A O 1
ATOM 1456 N N . ALA A 1 188 ? -8.366 -6.106 5.939 1.00 92.44 188 ALA A N 1
ATOM 1457 C CA . ALA A 1 188 ? -9.793 -5.795 5.850 1.00 92.44 188 ALA A CA 1
ATOM 1458 C C . ALA A 1 188 ? -10.664 -6.970 6.319 1.00 92.44 188 ALA A C 1
ATOM 1460 O O . ALA A 1 188 ? -11.594 -6.771 7.099 1.00 92.44 188 ALA A O 1
ATOM 1461 N N . ALA A 1 189 ? -10.324 -8.197 5.908 1.00 91.50 189 ALA A N 1
ATOM 1462 C CA . ALA A 1 189 ? -11.003 -9.410 6.359 1.00 91.50 189 ALA A CA 1
ATOM 1463 C C . ALA A 1 189 ? -10.849 -9.635 7.875 1.00 91.50 189 ALA A C 1
ATOM 1465 O O . ALA A 1 189 ? -11.820 -9.979 8.549 1.00 91.50 189 ALA A O 1
ATOM 1466 N N . LEU A 1 190 ? -9.658 -9.391 8.434 1.00 90.38 190 LEU A N 1
ATOM 1467 C CA . LEU A 1 190 ? -9.436 -9.437 9.883 1.00 90.38 190 LEU A CA 1
ATOM 1468 C C . LEU A 1 190 ? -10.306 -8.411 10.619 1.00 90.38 190 LEU A C 1
ATOM 1470 O O . LEU A 1 190 ? -11.020 -8.782 11.547 1.00 90.38 190 LEU A O 1
ATOM 1474 N N . VAL A 1 191 ? -10.293 -7.142 10.201 1.00 88.31 191 VAL A N 1
ATOM 1475 C CA . VAL A 1 191 ? -11.104 -6.086 10.834 1.00 88.31 191 VAL A CA 1
ATOM 1476 C C . VAL A 1 191 ? -12.595 -6.403 10.726 1.00 88.31 191 VAL A C 1
ATOM 1478 O O . VAL A 1 191 ? -13.325 -6.195 11.690 1.00 88.31 191 VAL A O 1
ATOM 1481 N N . TYR A 1 192 ? -13.045 -6.948 9.593 1.00 89.69 192 TYR A N 1
ATOM 1482 C CA . TYR A 1 192 ? -14.427 -7.381 9.404 1.00 89.69 192 TYR A CA 1
ATOM 1483 C C . TYR A 1 192 ? -14.824 -8.485 10.392 1.00 89.69 192 TYR A C 1
ATOM 1485 O O . TYR A 1 192 ? -15.835 -8.347 11.079 1.00 89.69 192 TYR A O 1
ATOM 1493 N N . ASN A 1 193 ? -13.997 -9.523 10.546 1.00 89.88 193 ASN A N 1
ATOM 1494 C CA . ASN A 1 193 ? -14.258 -10.619 11.488 1.00 89.88 193 ASN A CA 1
ATOM 1495 C C . ASN A 1 193 ? -14.309 -10.154 12.953 1.00 89.88 193 ASN A C 1
ATOM 1497 O O . ASN A 1 193 ? -15.045 -10.723 13.752 1.00 89.88 193 ASN A O 1
ATOM 1501 N N . TYR A 1 194 ? -13.554 -9.111 13.305 1.00 86.94 194 TYR A N 1
ATOM 1502 C CA . TYR A 1 194 ? -13.532 -8.540 14.657 1.00 86.94 194 TYR A CA 1
ATOM 1503 C C . TYR A 1 194 ? -14.452 -7.314 14.824 1.00 86.94 194 TYR A C 1
ATOM 1505 O O . TYR A 1 194 ? -14.424 -6.658 15.868 1.00 86.94 194 TYR A O 1
ATOM 1513 N N . SER A 1 195 ? -15.269 -6.984 13.818 1.00 85.38 195 SER A N 1
ATOM 1514 C CA . SER A 1 195 ? -16.047 -5.738 13.793 1.00 85.38 195 SER A CA 1
ATOM 1515 C C . SER A 1 195 ? -17.180 -5.705 14.822 1.00 85.38 195 SER A C 1
ATOM 1517 O O . SER A 1 195 ? -17.322 -4.713 15.536 1.00 85.38 195 SER A O 1
ATOM 1519 N N . GLU A 1 196 ? -17.945 -6.790 14.961 1.00 81.94 196 GLU A N 1
ATOM 1520 C CA . GLU A 1 196 ? -19.043 -6.889 15.937 1.00 81.94 196 GLU A CA 1
ATOM 1521 C C . GLU A 1 196 ? -18.532 -6.763 17.377 1.00 81.94 196 GLU A C 1
ATOM 1523 O O . GLU A 1 196 ? -19.108 -6.071 18.219 1.00 81.94 196 GLU A O 1
ATOM 1528 N N . GLU A 1 197 ? -17.383 -7.375 17.648 1.00 79.19 197 GLU A N 1
ATOM 1529 C CA . GLU A 1 197 ? -16.765 -7.367 18.967 1.00 79.19 197 GLU A CA 1
ATOM 1530 C C . GLU A 1 197 ? -16.222 -5.977 19.329 1.00 79.19 197 GLU A C 1
ATOM 1532 O O . GLU A 1 197 ? -16.397 -5.521 20.461 1.00 79.19 197 GLU A O 1
ATOM 1537 N N . LEU A 1 198 ? -15.630 -5.267 18.361 1.00 72.44 198 LEU A N 1
ATOM 1538 C CA . LEU A 1 198 ? -15.182 -3.882 18.526 1.00 72.44 198 LEU A CA 1
ATOM 1539 C C . LEU A 1 198 ? -16.325 -2.934 18.891 1.00 72.44 198 LEU A C 1
ATOM 1541 O O . LEU A 1 198 ? -16.141 -2.049 19.735 1.00 72.44 198 LEU A O 1
ATOM 1545 N N . LEU A 1 199 ? -17.481 -3.113 18.249 1.00 76.38 199 LEU A N 1
ATOM 1546 C CA . LEU A 1 199 ? -18.675 -2.315 18.510 1.00 76.38 199 LEU A CA 1
ATOM 1547 C C . LEU A 1 199 ? -19.229 -2.605 19.907 1.00 76.38 199 LEU A C 1
ATOM 1549 O O . LEU A 1 199 ? -19.504 -1.665 20.650 1.00 76.38 199 LEU A O 1
ATOM 1553 N N . SER A 1 200 ? -19.254 -3.876 20.316 1.00 75.69 200 SER A N 1
ATOM 1554 C CA . SER A 1 200 ? -19.704 -4.276 21.657 1.00 75.69 200 SER A CA 1
ATOM 1555 C C . SER A 1 200 ? -18.837 -3.723 22.802 1.00 75.69 200 SER A C 1
ATOM 1557 O O . SER A 1 200 ? -19.334 -3.487 23.901 1.00 75.69 200 SER A O 1
ATOM 1559 N N . GLU A 1 201 ? -17.541 -3.482 22.563 1.00 69.19 201 GLU A N 1
ATOM 1560 C CA . GLU A 1 201 ? -16.615 -2.897 23.548 1.00 69.19 201 GLU A CA 1
ATOM 1561 C C . GLU A 1 201 ? -16.785 -1.369 23.681 1.00 69.19 201 GLU A C 1
ATOM 1563 O O . GLU A 1 201 ? -16.361 -0.803 24.679 1.00 69.19 201 GLU A O 1
ATOM 1568 N N . ASN A 1 202 ? -17.401 -0.689 22.701 1.00 65.50 202 ASN A N 1
ATOM 1569 C CA . ASN A 1 202 ? -17.711 0.752 22.774 1.00 65.50 202 ASN A CA 1
ATOM 1570 C C . ASN A 1 202 ? -19.054 1.065 23.444 1.00 65.50 202 ASN A C 1
ATOM 1572 O O . ASN A 1 202 ? -19.292 2.220 23.795 1.00 65.50 202 ASN A O 1
ATOM 1576 N N . GLU A 1 203 ? -19.954 0.086 23.535 1.00 61.19 203 GLU A N 1
ATOM 1577 C CA . GLU A 1 203 ? -21.274 0.262 24.153 1.00 61.19 203 GLU A CA 1
ATOM 1578 C C . GLU A 1 203 ? -21.255 0.088 25.681 1.00 61.19 203 GLU A C 1
ATOM 1580 O O . GLU A 1 203 ? -22.232 0.445 26.339 1.00 61.19 203 GLU A O 1
ATOM 1585 N N . LYS A 1 204 ? -20.158 -0.436 26.244 1.00 50.88 204 LYS A N 1
ATOM 1586 C CA . LYS A 1 204 ? -19.929 -0.573 27.692 1.00 50.88 204 LYS A CA 1
ATOM 1587 C C . LYS A 1 204 ? -19.213 0.642 28.268 1.00 50.88 204 LYS A C 1
ATOM 1589 O O . LYS A 1 204 ? -19.567 1.011 29.408 1.00 50.88 204 LYS A O 1
#

Mean predicted aligned error: 12.42 Å

Radius of gyration: 23.34 Å; Cα contacts (8 Å, |Δi|>4): 131; chains: 1; bounding box: 57×27×67 Å

Secondary structure (DSSP, 8-state):
---SHHHHHHHHHHHHHHHHHHHHHHHHHHHHHHHHHHHHHHHHHHTT-----S----SSHHHHHHHHHHHHHHHHHHHHHHHHHHHHHHHHH-EE-TTS-EE-S-TTS-S---HHHHHHHHHHHHHHHHHHHHHHHHHHHHHHHTT-----S---TTHHHHHHHHHHHHHHHHHHHHHHHHHHHHHHHHHHHTHHHHHHHH--

Sequence (204 aa):
MFQSRRAMLAFGWSMVSLLTLIAFVTAALFTIQSKELAEDYYDEYYGNDQNAEDNYQNGSSADVSVTSRALVFTALWTAILALIMAFVGMVILGITSPTGKYYWCFPGAVHRTTPLSLGTFIGSLFMFANITLVAAVLFGEFKIRDRTYGDGEGHEEGEGAQEMEVERSSTAFCIMCVFLTLVYGSYAALVYNYSEELLSENEK